Protein AF-A0A2N2H431-F1 (afdb_monomer)

Radius of gyration: 41.61 Å; Cα contacts (8 Å, |Δi|>4): 76; chains: 1; bounding box: 79×68×113 Å

pLDDT: mean 77.92, std 15.93, range [41.16, 97.62]

Solvent-accessible surface area (backbone atoms only — not comparable to full-atom values): 12229 Å² total; per-residue (Å²): 140,83,85,80,79,81,85,73,78,81,81,94,78,81,80,76,80,79,76,83,73,78,72,81,74,66,49,71,68,55,49,51,49,51,52,51,51,52,52,53,50,52,50,49,52,49,46,46,55,71,72,58,63,83,62,95,49,73,64,62,57,52,53,50,52,54,50,48,56,51,50,56,50,51,54,54,50,50,55,49,49,54,53,48,51,54,51,50,52,54,48,51,55,52,50,52,53,50,51,53,49,51,54,51,51,54,52,51,50,53,53,51,51,55,48,50,53,51,49,50,55,52,50,52,65,68,65,49,74,72,72,74,72,80,65,90,59,82,72,71,82,74,77,70,82,86,66,94,62,77,42,75,47,68,35,49,86,90,62,47,54,58,62,52,18,58,74,66,76,41,51,50,64,56,47,30,61,72,55,71,48,94,57,84,77,79,53,66,72,39,76,39,52,43,73,74,83,128

Nearest PDB structures (foldseek):
  4xcm-assembly1_B  TM=9.789E-01  e=5.062E-04  Thermus thermophilus HB8
  4uz3-assembly3_C  TM=9.775E-01  e=5.798E-04  Thermus thermophilus HB8
  4xcm-assembly1_A  TM=9.292E-01  e=8.141E-04  Thermus thermophilus HB8
  4uz3-assembly1_A  TM=9.688E-01  e=1.143E-03  Thermus thermophilus HB8
  4uz3-assembly2_B  TM=9.727E-01  e=1.309E-03  Thermus thermophilus HB8

Sequence (198 aa):
MELRDLDMEPPIGERAGRRFGGGSVLDSQNKQLILKAAGLLLLFILLILFFGGRRGDSDTAKELDTVKSRLDGLENDLARIEAVEQKVASSGNRIMELQASVISLEMTTRNLEMTASRMTDQMERSVQPVPPKPQVQPAPPQKTPTSLERRVHEVRRGETLFSIAKKYGMSPEELRNDNKLSKNFIQPGQKLVIEPGK

Foldseek 3Di:
DQDDDDPDDDDPDDPPPPPPPVPPCPDPVNVVVVVVVVVVVVVVVVCCCVVVPPDPDVVVVVVVVVVVVVVVVVVVVVVVVVVVVVVVVVVVVVVVVVVVVVVVVVVVVVVVVVVVVVVVVVVVVVPPPPPPDPDPPPDPPPPDPPDQDWDKDADAPPDWLCNVCVVLVHDSVVQCVQQVPPDRDDDGRDITIDRPDD

Structure (mmCIF, N/CA/C/O backbone):
data_AF-A0A2N2H431-F1
#
_entry.id   AF-A0A2N2H431-F1
#
loop_
_atom_site.group_PDB
_atom_site.id
_atom_site.type_symbol
_atom_site.label_atom_id
_atom_site.label_alt_id
_atom_site.label_comp_id
_atom_site.label_asym_id
_atom_site.label_entity_id
_atom_site.label_seq_id
_atom_site.pdbx_PDB_ins_code
_atom_site.Cartn_x
_atom_site.Cartn_y
_atom_site.Cartn_z
_atom_site.occupancy
_atom_site.B_iso_or_equiv
_atom_site.auth_seq_id
_atom_site.auth_comp_id
_atom_site.auth_asym_id
_atom_site.auth_atom_id
_atom_site.pdbx_PDB_model_num
ATOM 1 N N . MET A 1 1 ? -26.965 44.187 4.702 1.00 41.16 1 MET A N 1
ATOM 2 C CA . MET A 1 1 ? -26.779 42.982 5.535 1.00 41.16 1 MET A CA 1
ATOM 3 C C . MET A 1 1 ? -27.968 42.079 5.270 1.00 41.16 1 MET A C 1
ATOM 5 O O . MET A 1 1 ? -29.076 42.543 5.460 1.00 41.16 1 MET A O 1
ATOM 9 N N . GLU A 1 2 ? -27.895 40.843 4.812 1.00 46.97 2 GLU A N 1
ATOM 10 C CA . GLU A 1 2 ? -26.840 39.981 4.282 1.00 46.97 2 GLU A CA 1
ATOM 11 C C . GLU A 1 2 ? -27.636 38.728 3.878 1.00 46.97 2 GLU A C 1
ATOM 13 O O . GLU A 1 2 ? -28.058 37.960 4.740 1.00 46.97 2 GLU A O 1
ATOM 18 N N . LEU A 1 3 ? -28.000 38.599 2.603 1.00 50.50 3 LEU A N 1
ATOM 19 C CA . LEU A 1 3 ? -28.635 37.384 2.092 1.00 50.50 3 LEU A CA 1
ATOM 20 C C . LEU A 1 3 ? -27.523 36.602 1.412 1.00 50.50 3 LEU A C 1
ATOM 22 O O . LEU A 1 3 ? -27.005 37.011 0.382 1.00 50.50 3 LEU A O 1
ATOM 26 N N . ARG A 1 4 ? -27.093 35.560 2.122 1.00 56.88 4 ARG A N 1
ATOM 27 C CA . ARG A 1 4 ? -25.974 34.677 1.808 1.00 56.88 4 ARG A CA 1
ATOM 28 C C . ARG A 1 4 ? -26.270 33.956 0.499 1.00 56.88 4 ARG A C 1
ATOM 30 O O . ARG A 1 4 ? -27.165 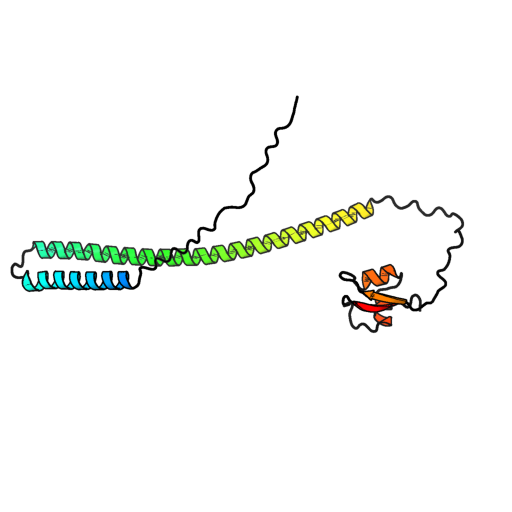33.111 0.453 1.00 56.88 4 ARG A O 1
ATOM 37 N N . ASP A 1 5 ? -25.510 34.305 -0.527 1.00 59.38 5 ASP A N 1
ATOM 38 C CA . ASP A 1 5 ? -25.399 33.528 -1.749 1.00 59.38 5 ASP A CA 1
ATOM 39 C C . ASP A 1 5 ? -24.887 32.123 -1.398 1.00 59.38 5 ASP A C 1
ATOM 41 O O . ASP A 1 5 ? -23.890 31.942 -0.693 1.00 59.38 5 ASP A O 1
ATOM 45 N N . LEU A 1 6 ? -25.653 31.121 -1.826 1.00 58.97 6 LEU A N 1
ATOM 46 C CA . LEU A 1 6 ? -25.288 29.715 -1.765 1.00 58.97 6 LEU A CA 1
ATOM 47 C C . LEU A 1 6 ? -24.201 29.438 -2.812 1.00 58.97 6 LEU A C 1
ATOM 49 O O . LEU A 1 6 ? -24.519 29.132 -3.961 1.00 58.97 6 LEU A O 1
ATOM 53 N N . ASP A 1 7 ? -22.937 29.448 -2.400 1.00 56.44 7 ASP A N 1
ATOM 54 C CA . ASP A 1 7 ? -21.873 28.764 -3.138 1.00 56.44 7 ASP A CA 1
ATOM 55 C C . ASP A 1 7 ? -21.991 27.252 -2.890 1.00 56.44 7 ASP A C 1
ATOM 57 O O . ASP A 1 7 ? -21.339 26.663 -2.027 1.00 56.44 7 ASP A O 1
ATOM 61 N N . MET A 1 8 ? -22.899 26.620 -3.635 1.00 64.56 8 MET A N 1
ATOM 62 C CA . MET A 1 8 ? -22.926 25.171 -3.810 1.00 64.56 8 MET A CA 1
ATOM 63 C C . MET A 1 8 ? -21.723 24.762 -4.662 1.00 64.56 8 MET A C 1
ATOM 65 O O . MET A 1 8 ? -21.672 25.041 -5.861 1.00 64.56 8 MET A O 1
ATOM 69 N N . GLU A 1 9 ? -20.765 24.081 -4.035 1.00 65.88 9 GLU A N 1
ATOM 70 C CA . GLU A 1 9 ? -19.698 23.360 -4.727 1.00 65.88 9 GLU A CA 1
ATOM 71 C C . GLU A 1 9 ? -20.281 22.425 -5.806 1.00 65.88 9 GLU A C 1
ATOM 73 O O . GLU A 1 9 ? -21.248 21.699 -5.545 1.00 65.88 9 GLU A O 1
ATOM 78 N N . PRO A 1 10 ? -19.698 22.380 -7.017 1.00 64.06 10 PRO A N 1
ATOM 79 C CA . PRO A 1 10 ? -20.097 21.398 -8.011 1.00 64.06 10 PRO A CA 1
ATOM 80 C C . PRO A 1 10 ? -19.677 19.978 -7.579 1.00 64.06 10 PRO A C 1
ATOM 82 O O . PRO A 1 10 ? -18.587 19.786 -7.032 1.00 64.06 10 PRO A O 1
ATOM 85 N N . PRO A 1 11 ? -20.508 18.955 -7.855 1.00 61.34 11 PRO A N 1
ATOM 86 C CA . PRO A 1 11 ? -20.275 17.589 -7.408 1.00 61.34 11 PRO A CA 1
ATOM 87 C C . PRO A 1 11 ? -19.003 16.975 -8.009 1.00 61.34 11 PRO A C 1
ATOM 89 O O . PRO A 1 11 ? -18.772 16.972 -9.220 1.00 61.34 11 PRO A O 1
ATOM 92 N N . ILE A 1 12 ? -18.197 16.393 -7.122 1.00 63.25 12 ILE A N 1
ATOM 93 C CA . ILE A 1 12 ? -16.981 15.632 -7.408 1.00 63.25 12 ILE A CA 1
ATOM 94 C C . ILE A 1 12 ? -17.392 14.307 -8.061 1.00 63.25 12 ILE A C 1
ATOM 96 O O . ILE A 1 12 ? -17.676 13.329 -7.375 1.00 63.25 12 ILE A O 1
ATOM 100 N N . GLY A 1 13 ? -17.475 14.271 -9.391 1.00 62.59 13 GLY A N 1
ATOM 101 C CA . GLY A 1 13 ? -18.040 13.092 -10.043 1.00 62.59 13 GLY A CA 1
ATOM 102 C C . GLY A 1 13 ? -17.814 12.958 -11.535 1.00 62.59 13 GLY A C 1
ATOM 103 O O . GLY A 1 13 ? -18.662 12.369 -12.177 1.00 62.59 13 GLY A O 1
ATOM 104 N N . GLU A 1 14 ? -16.717 13.462 -12.108 1.00 57.06 14 GLU A N 1
ATOM 105 C CA . GLU A 1 14 ? -16.357 13.118 -13.496 1.00 57.06 14 GLU A CA 1
ATOM 106 C C . GLU A 1 14 ? -14.896 13.470 -13.821 1.00 57.06 14 GLU A C 1
ATOM 108 O O . GLU A 1 14 ? -14.570 14.327 -14.637 1.00 57.06 14 GLU A O 1
ATOM 113 N N . ARG A 1 15 ? -13.949 12.780 -13.179 1.00 54.31 15 ARG A N 1
ATOM 114 C CA . ARG A 1 15 ? -12.620 12.605 -13.780 1.00 54.31 15 ARG A CA 1
ATOM 115 C C . ARG A 1 15 ? -12.488 11.160 -14.198 1.00 54.31 15 ARG A C 1
ATOM 117 O O . ARG A 1 15 ? -11.998 10.311 -13.462 1.00 54.31 15 ARG A O 1
ATOM 124 N N . ALA A 1 16 ? -12.996 10.929 -15.405 1.00 56.38 16 ALA A N 1
ATOM 125 C CA . ALA A 1 16 ? -12.760 9.755 -16.213 1.00 56.38 16 ALA A CA 1
ATOM 126 C C . ALA A 1 16 ? -11.324 9.260 -16.013 1.00 56.38 16 ALA A C 1
ATOM 128 O O . ALA A 1 16 ? -10.351 9.984 -16.255 1.00 56.38 16 ALA A O 1
ATOM 129 N N . GLY A 1 17 ? -11.210 8.012 -15.563 1.00 52.72 17 GLY A N 1
ATOM 130 C CA . GLY A 1 17 ? -9.961 7.283 -15.561 1.00 52.72 17 GLY A CA 1
ATOM 131 C C . GLY A 1 17 ? -9.410 7.253 -16.979 1.00 52.72 17 GLY A C 1
ATOM 132 O O . GLY A 1 17 ? -9.822 6.437 -17.804 1.00 52.72 17 GLY A O 1
ATOM 133 N N . ARG A 1 18 ? -8.440 8.127 -17.259 1.00 52.78 18 ARG A N 1
ATOM 134 C CA . ARG A 1 18 ? -7.497 7.909 -18.349 1.00 52.78 18 ARG A CA 1
ATOM 135 C C . ARG A 1 18 ? -6.680 6.687 -17.963 1.00 52.78 18 ARG A C 1
ATOM 137 O O . ARG A 1 18 ? -5.663 6.779 -17.282 1.00 52.78 18 ARG A O 1
ATOM 144 N N . ARG A 1 19 ? -7.182 5.528 -18.390 1.00 52.72 19 ARG A N 1
ATOM 145 C CA . ARG A 1 19 ? -6.403 4.313 -18.585 1.00 52.72 19 ARG A CA 1
ATOM 146 C C . ARG A 1 19 ? -5.167 4.696 -19.395 1.00 52.72 19 ARG A C 1
ATOM 148 O O . ARG A 1 19 ? -5.233 4.791 -20.616 1.00 52.72 19 ARG A O 1
ATOM 155 N N . PHE A 1 20 ? -4.036 4.897 -18.730 1.00 47.72 20 PHE A N 1
ATOM 156 C CA . PHE A 1 20 ? -2.729 4.814 -19.371 1.00 47.72 20 PHE A CA 1
ATOM 157 C C . PHE A 1 20 ? -2.420 3.334 -19.620 1.00 47.72 20 PHE A C 1
ATOM 159 O O . PHE A 1 20 ? -1.553 2.731 -19.004 1.00 47.72 20 PHE A O 1
ATOM 166 N N . GLY A 1 21 ? -3.187 2.734 -20.532 1.00 49.06 21 GLY A N 1
ATOM 167 C CA . GLY A 1 21 ? -2.806 1.528 -21.252 1.00 49.06 21 GLY A CA 1
ATOM 168 C C . GLY A 1 21 ? -2.028 1.948 -22.491 1.00 49.06 21 GLY A C 1
ATOM 169 O O . GLY A 1 21 ? -2.495 1.762 -23.605 1.00 49.06 21 GLY A O 1
ATOM 170 N N . GLY A 1 22 ? -0.879 2.591 -22.290 1.00 47.06 22 GLY A N 1
ATOM 171 C CA . GLY A 1 22 ? 0.034 3.003 -23.355 1.00 47.06 22 GLY A CA 1
ATOM 172 C C . GLY A 1 22 ? 1.007 1.891 -23.739 1.00 47.06 22 GLY A C 1
ATOM 173 O O . GLY A 1 22 ? 2.173 2.168 -23.978 1.00 47.06 22 GLY A O 1
ATOM 174 N N . GLY A 1 23 ? 0.561 0.634 -23.749 1.00 47.94 23 GLY A N 1
ATOM 175 C CA . GLY A 1 23 ? 1.269 -0.417 -24.468 1.00 47.94 23 GLY A CA 1
ATOM 176 C C . GLY A 1 23 ? 0.914 -0.236 -25.932 1.00 47.94 23 GLY A C 1
ATOM 177 O O . GLY A 1 23 ? -0.191 -0.589 -26.336 1.00 47.94 23 GLY A O 1
ATOM 178 N N . SER A 1 24 ? 1.799 0.388 -26.704 1.00 55.50 24 SER A N 1
ATOM 179 C CA . SER A 1 24 ? 1.656 0.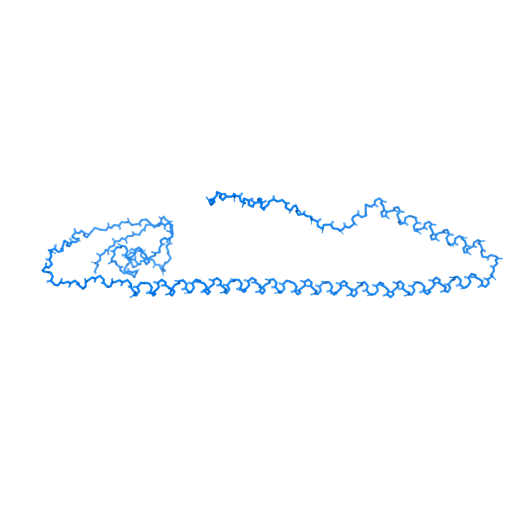546 -28.146 1.00 55.50 24 SER A CA 1
ATOM 180 C C . SER A 1 24 ? 1.571 -0.833 -28.798 1.00 55.50 24 SER A C 1
ATOM 182 O O . SER A 1 24 ? 2.562 -1.452 -29.187 1.00 55.50 24 SER A O 1
ATOM 184 N N . VAL A 1 25 ? 0.341 -1.324 -28.934 1.00 58.28 25 VAL A N 1
ATOM 185 C CA . VAL A 1 25 ? -0.017 -2.382 -29.869 1.00 58.28 25 VAL A CA 1
ATOM 186 C C . VAL A 1 25 ? 0.174 -1.782 -31.257 1.00 58.28 25 VAL A C 1
ATOM 188 O O . VAL A 1 25 ? -0.758 -1.310 -31.899 1.00 58.28 25 VAL A O 1
ATOM 191 N N . LEU A 1 26 ? 1.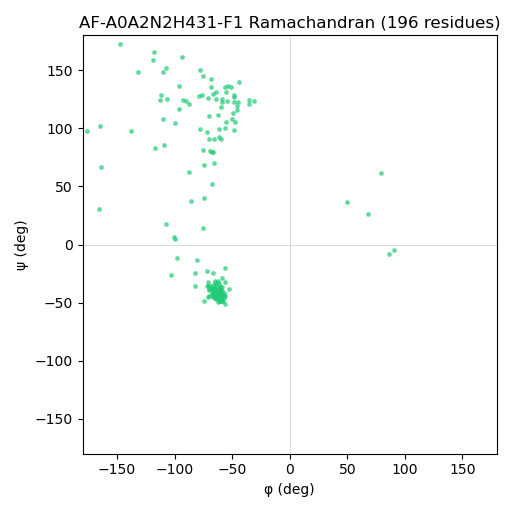428 -1.735 -31.705 1.00 57.47 26 LEU A N 1
ATOM 192 C CA . LEU A 1 26 ? 1.733 -1.730 -33.123 1.00 57.47 26 LEU A CA 1
ATOM 193 C C . LEU A 1 26 ? 1.033 -2.974 -33.669 1.00 57.47 26 LEU A C 1
ATOM 195 O O . LEU A 1 26 ? 1.436 -4.096 -33.349 1.00 57.47 26 LEU A O 1
ATOM 199 N N . ASP A 1 27 ? -0.072 -2.745 -34.378 1.00 66.44 27 ASP A N 1
ATOM 200 C CA . ASP A 1 27 ? -0.883 -3.769 -35.023 1.00 66.44 27 ASP A CA 1
ATOM 201 C C . ASP A 1 27 ? 0.029 -4.783 -35.730 1.00 66.44 27 ASP A C 1
ATOM 203 O O . ASP A 1 27 ? 1.060 -4.414 -36.303 1.00 66.44 27 ASP A O 1
ATOM 207 N N . SER A 1 28 ? -0.305 -6.071 -35.657 1.00 67.06 28 SER A N 1
ATOM 208 C CA . SER A 1 28 ? 0.536 -7.145 -36.206 1.00 67.06 28 SER A CA 1
ATOM 209 C C . SER A 1 28 ? 0.819 -6.922 -37.700 1.00 67.06 28 SER A C 1
ATOM 211 O O . SER A 1 28 ? 1.924 -7.180 -38.180 1.00 67.06 28 SER A O 1
ATOM 213 N N . GLN A 1 29 ? -0.145 -6.324 -38.412 1.00 66.19 29 GLN A N 1
ATOM 214 C CA . GLN A 1 29 ? -0.001 -5.843 -39.789 1.00 66.19 29 GLN A CA 1
ATOM 215 C C . GLN A 1 29 ? 1.131 -4.815 -39.936 1.00 66.19 29 GLN A C 1
ATOM 217 O O . GLN A 1 29 ? 2.004 -4.971 -40.789 1.00 66.19 29 GLN A O 1
ATOM 222 N N . ASN A 1 30 ? 1.171 -3.802 -39.067 1.00 68.19 30 ASN A N 1
ATOM 223 C CA . ASN A 1 30 ? 2.190 -2.754 -39.093 1.00 68.19 30 ASN A CA 1
ATOM 224 C C . ASN A 1 30 ? 3.565 -3.284 -38.676 1.00 68.19 30 ASN A C 1
ATOM 226 O O . ASN A 1 30 ? 4.568 -2.892 -39.266 1.00 68.19 30 ASN A O 1
ATOM 230 N N . LYS A 1 31 ? 3.637 -4.227 -37.726 1.00 74.75 31 LYS A N 1
ATOM 231 C CA . LYS A 1 31 ? 4.904 -4.897 -37.377 1.00 74.75 31 LYS A CA 1
ATOM 232 C C . LYS A 1 31 ? 5.480 -5.677 -38.560 1.00 74.75 31 LYS A C 1
ATOM 234 O O . LYS A 1 31 ? 6.673 -5.572 -38.836 1.00 74.75 31 LYS A O 1
ATOM 239 N N . GLN A 1 32 ? 4.640 -6.415 -39.286 1.00 75.69 32 GLN A N 1
ATOM 240 C CA . GLN A 1 32 ? 5.049 -7.138 -40.495 1.00 75.69 32 GLN A CA 1
ATOM 241 C C . GLN A 1 32 ? 5.459 -6.187 -41.622 1.00 75.69 32 GLN A C 1
ATOM 243 O O . GLN A 1 32 ? 6.423 -6.458 -42.336 1.00 75.69 32 GLN A O 1
ATOM 248 N N . LEU A 1 33 ? 4.762 -5.059 -41.771 1.00 79.25 33 LEU A N 1
ATOM 249 C CA . LEU A 1 33 ? 5.095 -4.044 -42.766 1.00 79.25 33 LEU A CA 1
ATOM 250 C C . LEU A 1 33 ? 6.453 -3.390 -42.475 1.00 79.25 33 LEU A C 1
ATOM 252 O O . LEU A 1 33 ? 7.271 -3.267 -43.383 1.00 79.25 33 LEU A O 1
ATOM 256 N N . ILE A 1 34 ? 6.725 -3.050 -41.212 1.00 80.69 34 ILE A N 1
ATOM 257 C CA . ILE A 1 34 ? 8.014 -2.495 -40.775 1.00 80.69 34 ILE A CA 1
ATOM 258 C C . ILE A 1 34 ? 9.137 -3.518 -40.973 1.00 80.69 34 ILE A C 1
ATOM 260 O O . ILE A 1 34 ? 10.189 -3.167 -41.499 1.00 80.69 34 ILE A O 1
ATOM 264 N N . LEU A 1 35 ? 8.916 -4.789 -40.620 1.00 84.56 35 LEU A N 1
ATOM 265 C CA . LEU A 1 35 ? 9.929 -5.836 -40.779 1.00 84.56 35 LEU A CA 1
ATOM 266 C C . LEU A 1 35 ? 10.254 -6.103 -42.258 1.00 84.56 35 LEU A C 1
ATOM 268 O O . LEU A 1 35 ? 11.422 -6.225 -42.623 1.00 84.56 35 LEU A O 1
ATOM 272 N N . LYS A 1 36 ? 9.235 -6.130 -43.129 1.00 83.00 36 LYS A N 1
ATOM 273 C CA . LYS A 1 36 ? 9.422 -6.239 -44.584 1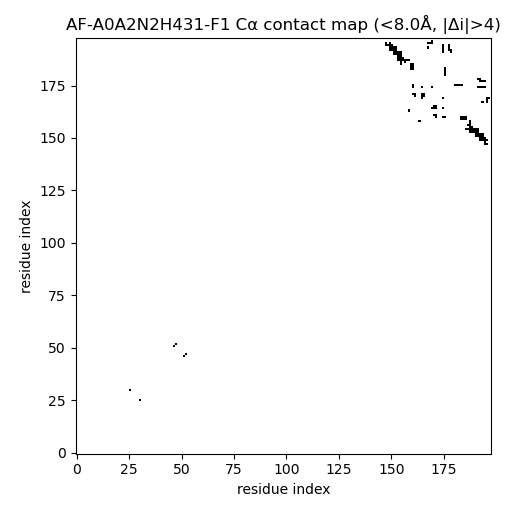.00 83.00 36 LYS A CA 1
ATOM 274 C C . LYS A 1 36 ? 10.138 -5.016 -45.154 1.00 83.00 36 LYS A C 1
ATOM 276 O O . LYS A 1 36 ? 11.046 -5.187 -45.959 1.00 83.00 36 LYS A O 1
ATOM 281 N N . ALA A 1 37 ? 9.778 -3.807 -44.721 1.00 84.12 37 ALA A N 1
ATOM 282 C CA . ALA A 1 37 ? 10.436 -2.576 -45.153 1.00 84.12 37 ALA A CA 1
ATOM 283 C C . ALA A 1 37 ? 11.908 -2.527 -44.714 1.00 84.12 37 ALA A C 1
ATOM 285 O O . ALA A 1 37 ? 12.770 -2.200 -45.525 1.00 84.12 37 ALA A O 1
ATOM 286 N N . ALA A 1 38 ? 12.213 -2.926 -43.476 1.00 84.69 38 ALA A N 1
ATOM 287 C CA . ALA A 1 38 ? 13.581 -3.024 -42.973 1.00 84.69 38 ALA A CA 1
ATOM 288 C C . ALA A 1 38 ? 14.401 -4.071 -43.745 1.00 84.69 38 ALA A C 1
ATOM 290 O O . ALA A 1 38 ? 15.536 -3.800 -44.127 1.00 84.69 38 ALA A O 1
ATOM 291 N N . GLY A 1 39 ? 13.816 -5.237 -44.042 1.00 89.00 39 GLY A N 1
ATOM 292 C CA . GLY A 1 39 ? 14.464 -6.267 -44.858 1.00 89.00 39 GLY A CA 1
ATOM 293 C C . GLY A 1 39 ? 14.732 -5.813 -46.295 1.00 89.00 39 GLY A C 1
ATOM 294 O O . GLY A 1 39 ? 15.803 -6.078 -46.834 1.00 89.00 39 GLY A O 1
ATOM 295 N N . LEU A 1 40 ? 13.796 -5.081 -46.904 1.00 90.31 40 LEU A N 1
ATOM 296 C CA . LEU A 1 40 ? 13.935 -4.557 -48.265 1.00 90.31 40 LEU A CA 1
ATOM 297 C C . LEU A 1 40 ? 14.949 -3.405 -48.329 1.00 90.31 40 LEU A C 1
ATOM 299 O O . LEU A 1 40 ? 15.722 -3.336 -49.278 1.00 90.31 40 LEU A O 1
ATOM 303 N N . LEU A 1 41 ? 15.012 -2.564 -47.290 1.00 88.44 41 LEU A N 1
ATOM 304 C CA . LEU A 1 41 ? 16.050 -1.547 -47.115 1.00 88.44 41 LEU A CA 1
ATOM 305 C C . LEU A 1 41 ? 17.433 -2.192 -46.969 1.00 88.44 41 LEU A C 1
ATOM 307 O O . LEU A 1 41 ? 18.375 -1.768 -47.628 1.00 88.44 41 LEU A O 1
ATOM 311 N N . LEU A 1 42 ? 17.553 -3.240 -46.150 1.00 89.81 42 LEU A N 1
ATOM 312 C CA . LEU A 1 42 ? 18.811 -3.958 -45.949 1.00 89.81 42 LEU A CA 1
ATOM 313 C C . LEU A 1 42 ? 19.259 -4.653 -47.238 1.00 89.81 42 LEU A C 1
ATOM 315 O O . LEU A 1 42 ? 20.423 -4.549 -47.609 1.00 89.81 42 LEU A O 1
ATOM 319 N N . LEU A 1 43 ? 18.331 -5.276 -47.972 1.00 87.06 43 LEU A N 1
ATOM 320 C CA . LEU A 1 43 ? 18.596 -5.840 -49.295 1.00 87.06 43 LEU A CA 1
ATOM 321 C C . LEU A 1 43 ? 19.034 -4.757 -50.290 1.00 87.06 43 LEU A C 1
ATOM 323 O O . LEU A 1 43 ? 19.966 -4.979 -51.051 1.00 87.06 43 LEU A O 1
ATOM 327 N N . PHE A 1 44 ? 18.398 -3.585 -50.273 1.00 85.38 44 PHE A N 1
ATOM 328 C CA . PHE A 1 44 ? 18.741 -2.464 -51.147 1.00 85.38 44 PHE A CA 1
ATOM 329 C C . PHE A 1 44 ? 20.127 -1.891 -50.829 1.00 85.38 44 PHE A C 1
ATOM 331 O O . PHE A 1 44 ? 20.922 -1.679 -51.741 1.00 85.38 44 PHE A O 1
ATOM 338 N N . ILE A 1 45 ? 20.462 -1.730 -49.546 1.00 82.62 45 ILE A N 1
ATOM 339 C CA . ILE A 1 45 ? 21.806 -1.358 -49.086 1.00 82.62 45 ILE A CA 1
ATOM 340 C C . ILE A 1 45 ? 22.824 -2.410 -49.540 1.00 82.62 45 ILE A C 1
ATOM 342 O O . ILE A 1 45 ? 23.866 -2.065 -50.086 1.00 82.62 45 ILE A O 1
ATOM 346 N N . LEU A 1 46 ? 22.509 -3.697 -49.390 1.00 82.19 46 LEU A N 1
ATOM 347 C CA . LEU A 1 46 ? 23.385 -4.796 -49.796 1.00 82.19 46 LEU A CA 1
ATOM 348 C C . LEU A 1 46 ? 23.558 -4.854 -51.322 1.00 82.19 46 LEU A C 1
ATOM 350 O O . LEU A 1 46 ? 24.651 -5.128 -51.806 1.00 82.19 46 LEU A O 1
ATOM 354 N N . LEU A 1 47 ? 22.517 -4.515 -52.083 1.00 80.69 47 LEU A N 1
ATOM 355 C CA . LEU A 1 47 ? 22.545 -4.412 -53.540 1.00 80.69 47 LEU A CA 1
ATOM 356 C C . LEU A 1 47 ? 23.380 -3.208 -53.998 1.00 80.69 47 LEU A C 1
ATOM 358 O O . LEU A 1 47 ? 24.161 -3.341 -54.936 1.00 80.69 47 LEU A O 1
ATOM 362 N N . ILE A 1 48 ? 23.302 -2.072 -53.299 1.00 77.62 48 ILE A N 1
ATOM 363 C CA . ILE A 1 48 ? 24.185 -0.915 -53.517 1.00 77.62 48 ILE A CA 1
ATOM 364 C C . ILE A 1 48 ? 25.639 -1.270 -53.191 1.00 77.62 48 ILE A C 1
ATOM 366 O O . ILE A 1 48 ? 26.528 -0.933 -53.965 1.00 77.62 48 ILE A O 1
ATOM 370 N N . LEU A 1 49 ? 25.906 -1.996 -52.105 1.00 78.38 49 LEU A N 1
ATOM 371 C CA . LEU A 1 49 ? 27.265 -2.427 -51.765 1.00 78.38 49 LEU A CA 1
ATOM 372 C C . LEU A 1 49 ? 27.822 -3.437 -52.784 1.00 78.38 49 LEU A C 1
ATOM 374 O O . LEU A 1 49 ? 28.981 -3.335 -53.182 1.00 78.38 49 LEU A O 1
ATOM 378 N N . PHE A 1 50 ? 27.001 -4.387 -53.241 1.00 72.69 50 PHE A N 1
ATOM 379 C CA . PHE A 1 50 ? 27.431 -5.482 -54.117 1.00 72.69 50 PHE A CA 1
ATOM 380 C C . PHE A 1 50 ? 27.507 -5.088 -55.602 1.00 72.69 50 PHE A C 1
ATOM 382 O O . PHE A 1 50 ? 28.406 -5.535 -56.311 1.00 72.69 50 PHE A O 1
ATOM 389 N N . PHE A 1 51 ? 26.602 -4.229 -56.083 1.00 68.81 51 PHE A N 1
ATOM 390 C CA . PHE A 1 51 ? 26.582 -3.759 -57.477 1.00 68.81 51 PHE A CA 1
ATOM 391 C C . PHE A 1 51 ? 27.138 -2.339 -57.661 1.00 68.81 51 PHE A C 1
ATOM 393 O O . PHE A 1 51 ? 27.660 -2.031 -58.731 1.00 68.81 51 PHE A O 1
ATOM 400 N N . GLY A 1 52 ? 27.081 -1.480 -56.641 1.00 59.88 52 GLY A N 1
ATOM 401 C CA . GLY A 1 52 ? 27.698 -0.145 -56.652 1.00 59.88 52 GLY A CA 1
ATOM 402 C C . GLY A 1 52 ? 29.201 -0.154 -56.344 1.00 59.88 52 GLY A C 1
ATOM 403 O O . GLY A 1 52 ? 29.899 0.815 -56.637 1.00 59.88 52 GLY A O 1
ATOM 404 N N . GLY A 1 53 ? 29.737 -1.270 -55.839 1.00 57.28 53 GLY A N 1
ATOM 405 C CA . GLY A 1 53 ? 31.141 -1.465 -55.461 1.00 57.28 53 GLY A CA 1
ATOM 406 C C . GLY A 1 53 ? 32.146 -1.632 -56.612 1.00 57.28 53 GLY A C 1
ATOM 407 O O . GLY A 1 53 ? 33.059 -2.447 -56.506 1.00 57.28 53 GLY A O 1
ATOM 408 N N . ARG A 1 54 ? 32.029 -0.874 -57.713 1.00 56.78 54 ARG A N 1
ATOM 409 C CA . ARG A 1 54 ? 33.112 -0.745 -58.722 1.00 56.78 54 ARG A CA 1
ATOM 410 C C . ARG A 1 54 ? 33.827 0.606 -58.722 1.00 56.78 54 ARG A C 1
ATOM 412 O O . ARG A 1 54 ? 34.562 0.921 -59.655 1.00 56.78 54 ARG A O 1
ATOM 419 N N . ARG A 1 55 ? 33.692 1.380 -57.650 1.00 57.44 55 ARG A N 1
ATOM 420 C CA . ARG A 1 55 ? 34.627 2.461 -57.332 1.00 57.44 55 ARG A CA 1
ATOM 421 C C . ARG A 1 55 ? 34.884 2.422 -55.836 1.00 57.44 55 ARG A C 1
ATOM 423 O O . ARG A 1 55 ? 34.067 2.885 -55.053 1.00 57.44 55 ARG A O 1
ATOM 430 N N . GLY A 1 56 ? 35.996 1.797 -55.456 1.00 59.97 56 GLY A N 1
ATOM 431 C CA . GLY A 1 56 ? 36.549 1.905 -54.112 1.00 59.97 56 GLY A CA 1
ATOM 432 C C . GLY A 1 56 ? 37.042 3.329 -53.905 1.00 59.97 56 GLY A C 1
ATOM 433 O O . GLY A 1 56 ? 38.224 3.600 -54.091 1.00 59.97 56 GLY A O 1
ATOM 434 N N . ASP A 1 57 ? 36.113 4.236 -53.619 1.00 62.75 57 ASP A N 1
ATOM 435 C CA . ASP A 1 57 ? 36.425 5.615 -53.285 1.00 62.75 57 ASP A CA 1
ATOM 436 C C . ASP A 1 57 ? 36.467 5.768 -51.765 1.00 62.75 57 ASP A C 1
ATOM 438 O O . ASP A 1 57 ? 35.616 5.239 -51.042 1.00 62.75 57 ASP A O 1
ATOM 442 N N . SER A 1 58 ? 37.473 6.489 -51.283 1.00 63.38 58 SER A N 1
ATOM 443 C CA . SER A 1 58 ? 37.761 6.711 -49.862 1.00 63.38 58 SER A CA 1
ATOM 444 C C . SER A 1 58 ? 36.592 7.324 -49.081 1.00 63.38 58 SER A C 1
ATOM 446 O O . SER A 1 58 ? 36.519 7.189 -47.860 1.00 63.38 58 SER A O 1
ATOM 448 N N . ASP A 1 59 ? 35.651 7.954 -49.781 1.00 69.00 59 ASP A N 1
ATOM 449 C CA . ASP A 1 59 ? 34.458 8.552 -49.192 1.00 69.00 59 ASP A CA 1
ATOM 450 C C . ASP A 1 59 ? 33.459 7.496 -48.695 1.00 69.00 59 ASP A C 1
ATOM 452 O O . ASP A 1 59 ? 32.874 7.680 -47.629 1.00 69.00 59 ASP A O 1
ATOM 456 N N . THR A 1 60 ? 33.371 6.325 -49.340 1.00 73.12 60 THR A N 1
ATOM 457 C CA . THR A 1 60 ? 32.551 5.203 -48.827 1.00 73.12 60 THR A CA 1
ATOM 458 C C . THR A 1 60 ? 33.085 4.654 -47.501 1.00 73.12 60 THR A C 1
ATOM 460 O O . THR A 1 60 ? 32.313 4.267 -46.624 1.00 73.12 60 THR A O 1
ATOM 463 N N . ALA A 1 61 ? 34.407 4.678 -47.303 1.00 73.69 61 ALA A N 1
ATOM 464 C CA . ALA A 1 61 ? 35.033 4.269 -46.048 1.00 73.69 61 ALA A CA 1
ATOM 465 C C . ALA A 1 61 ? 34.759 5.268 -44.906 1.00 73.69 61 ALA A C 1
ATOM 467 O O . ALA A 1 61 ? 34.548 4.852 -43.768 1.00 73.69 61 ALA A O 1
ATOM 468 N N . LYS A 1 62 ? 34.705 6.576 -45.200 1.00 76.31 62 LYS A N 1
ATOM 469 C CA . LYS A 1 62 ? 34.348 7.619 -44.217 1.00 76.31 62 LYS A CA 1
ATOM 470 C C . LYS A 1 62 ? 32.873 7.559 -43.819 1.00 76.31 62 LYS A C 1
ATOM 472 O O . LYS A 1 62 ? 32.538 7.750 -42.648 1.00 76.31 62 LYS A O 1
ATOM 477 N N . GLU A 1 63 ? 31.987 7.277 -44.774 1.00 77.56 63 GLU A N 1
ATOM 478 C CA . GLU A 1 63 ? 30.571 7.043 -44.481 1.00 77.56 63 GLU A CA 1
ATOM 479 C C . GLU A 1 63 ? 30.391 5.815 -43.583 1.00 77.56 63 GLU A C 1
ATOM 481 O O . GLU A 1 63 ? 29.631 5.873 -42.616 1.00 77.56 63 GLU A O 1
ATOM 486 N N . LEU A 1 64 ? 31.146 4.739 -43.826 1.00 78.94 64 LEU A N 1
ATOM 487 C CA . LEU A 1 64 ? 31.099 3.533 -42.999 1.00 78.94 64 LEU A CA 1
ATOM 488 C C . LEU A 1 64 ? 31.564 3.789 -41.556 1.00 78.94 64 LEU A C 1
ATOM 490 O O . LEU A 1 64 ? 30.933 3.302 -40.620 1.00 78.94 64 LEU A O 1
ATOM 494 N N . ASP A 1 65 ? 32.616 4.585 -41.363 1.00 81.19 65 ASP A N 1
ATOM 495 C CA . ASP A 1 65 ? 33.098 4.971 -40.028 1.00 81.19 65 ASP A CA 1
ATOM 496 C C . ASP A 1 65 ? 32.082 5.858 -39.280 1.00 81.19 65 ASP A C 1
ATOM 498 O O . ASP A 1 65 ? 31.798 5.677 -38.091 1.00 81.19 65 ASP A O 1
ATOM 502 N N . THR A 1 66 ? 31.418 6.757 -40.010 1.00 83.94 66 THR A N 1
ATOM 503 C CA . THR A 1 66 ? 30.317 7.572 -39.471 1.00 83.94 66 THR A CA 1
ATOM 504 C C . THR A 1 66 ? 29.121 6.707 -39.068 1.00 83.94 66 THR A C 1
ATOM 506 O O . THR A 1 66 ? 28.506 6.934 -38.027 1.00 83.94 66 THR A O 1
ATOM 509 N N . VAL A 1 67 ? 28.772 5.698 -39.867 1.00 85.56 67 VAL A N 1
ATOM 510 C CA . VAL A 1 67 ? 27.700 4.753 -39.525 1.00 85.56 67 VAL A CA 1
ATOM 511 C C . VAL A 1 67 ? 28.089 3.910 -38.311 1.00 85.56 67 VAL A C 1
ATOM 513 O O . VAL A 1 67 ? 27.257 3.710 -37.430 1.00 85.56 67 VAL A O 1
ATOM 516 N N . LYS A 1 68 ? 29.349 3.475 -38.220 1.00 85.25 68 LYS A N 1
ATOM 517 C CA . LYS A 1 68 ? 29.862 2.690 -37.095 1.00 85.25 68 LYS A CA 1
ATOM 518 C C . LYS A 1 68 ? 29.785 3.456 -35.774 1.00 85.25 68 LYS A C 1
ATOM 520 O O . LYS A 1 68 ? 29.187 2.960 -34.829 1.00 85.25 68 LYS A O 1
ATOM 525 N N . SER A 1 69 ? 30.273 4.695 -35.738 1.00 85.88 69 SER A N 1
ATOM 526 C CA . SER A 1 69 ? 30.190 5.538 -34.533 1.00 85.88 69 SER A CA 1
ATOM 527 C C . SER A 1 69 ? 28.748 5.814 -34.086 1.00 85.88 69 SER A C 1
ATOM 529 O O . SER A 1 69 ? 28.462 5.854 -32.890 1.00 85.88 69 SER A O 1
ATOM 531 N N . ARG A 1 70 ? 27.807 5.961 -35.031 1.00 89.12 70 ARG A N 1
ATOM 532 C CA . ARG A 1 70 ? 26.372 6.060 -34.712 1.00 89.12 70 ARG A CA 1
ATOM 533 C C . ARG A 1 70 ? 25.822 4.759 -34.132 1.00 89.12 70 ARG A C 1
ATOM 535 O O . ARG A 1 70 ? 24.980 4.820 -33.243 1.00 89.12 70 ARG A O 1
ATOM 542 N N . LEU A 1 71 ? 26.284 3.609 -34.620 1.00 86.81 71 LEU A N 1
ATOM 543 C CA . LEU A 1 71 ? 25.900 2.297 -34.102 1.00 86.81 71 LEU A CA 1
ATOM 544 C C . LEU A 1 71 ? 26.389 2.104 -32.662 1.00 86.81 71 LEU A C 1
ATOM 546 O O . LEU A 1 71 ? 25.595 1.736 -31.801 1.00 86.81 71 LEU A O 1
ATOM 550 N N . ASP A 1 72 ? 27.647 2.457 -32.394 1.00 88.94 72 ASP A N 1
ATOM 551 C CA . ASP A 1 72 ? 28.235 2.420 -31.051 1.00 88.94 72 ASP A CA 1
ATOM 552 C C . ASP A 1 72 ? 27.470 3.357 -30.091 1.00 88.94 72 ASP A C 1
ATOM 554 O O . ASP A 1 72 ? 27.212 3.028 -28.931 1.00 88.94 72 ASP A O 1
ATOM 558 N N . GLY A 1 73 ? 27.041 4.525 -30.587 1.00 89.50 73 GLY A N 1
ATOM 559 C CA . GLY A 1 73 ? 26.183 5.450 -29.844 1.00 89.50 73 GLY A CA 1
ATOM 560 C C . GLY A 1 73 ? 24.818 4.851 -29.491 1.00 89.50 73 GLY A C 1
ATOM 561 O O . GLY A 1 73 ? 24.379 4.963 -28.348 1.00 89.50 73 GLY A O 1
ATOM 562 N N . LEU A 1 74 ? 24.173 4.171 -30.445 1.00 90.38 74 LEU A N 1
ATOM 563 C CA . LEU A 1 74 ? 22.890 3.498 -30.223 1.00 90.38 74 LEU A CA 1
ATOM 564 C C . LEU A 1 74 ? 23.004 2.330 -29.236 1.00 90.38 74 LEU A C 1
ATOM 566 O O . LEU A 1 74 ? 22.090 2.128 -28.441 1.00 90.38 74 LEU A O 1
ATOM 570 N N . GLU A 1 75 ? 24.109 1.583 -29.251 1.00 89.44 75 GLU A N 1
ATOM 571 C CA . GLU A 1 75 ? 24.376 0.521 -28.273 1.00 89.44 75 GLU A CA 1
ATOM 572 C C . GLU A 1 75 ? 24.491 1.089 -26.850 1.00 89.44 75 GLU A C 1
ATOM 574 O O . GLU A 1 75 ? 23.872 0.580 -25.912 1.00 89.44 75 GLU A O 1
ATOM 579 N N . ASN A 1 76 ? 25.203 2.207 -26.692 1.00 91.12 76 ASN A N 1
ATOM 580 C CA . ASN A 1 76 ? 25.314 2.895 -25.408 1.00 91.12 76 ASN A CA 1
ATOM 581 C C . ASN A 1 76 ? 23.969 3.483 -24.936 1.00 91.12 76 ASN A C 1
ATOM 583 O O . ASN A 1 76 ? 23.641 3.428 -23.748 1.00 91.12 76 ASN A O 1
ATOM 587 N N . ASP A 1 77 ? 23.163 4.026 -25.850 1.00 90.75 77 ASP A N 1
ATOM 588 C CA . ASP A 1 77 ? 21.826 4.528 -25.524 1.00 90.75 77 ASP A CA 1
ATOM 589 C C . ASP A 1 77 ? 20.865 3.393 -25.135 1.00 90.75 77 ASP A C 1
ATOM 591 O O . ASP A 1 77 ? 20.099 3.544 -24.181 1.00 90.75 77 ASP A O 1
ATOM 595 N N . LEU A 1 78 ? 20.946 2.227 -25.785 1.00 89.88 78 LEU A N 1
ATOM 596 C CA . LEU A 1 78 ? 20.208 1.021 -25.388 1.00 89.88 78 LEU A CA 1
ATOM 597 C C . LEU A 1 78 ? 20.576 0.571 -23.969 1.00 89.88 78 LEU A C 1
ATOM 599 O O . LEU A 1 78 ? 19.682 0.333 -23.155 1.00 89.88 78 LEU A O 1
ATOM 603 N N . ALA A 1 79 ? 21.869 0.543 -23.634 1.00 89.25 79 ALA A N 1
ATOM 604 C CA . ALA A 1 79 ? 22.326 0.208 -22.284 1.00 89.25 79 ALA A CA 1
ATOM 605 C C . ALA A 1 79 ? 21.794 1.197 -21.227 1.00 89.25 79 ALA A C 1
ATOM 607 O O . ALA A 1 79 ? 21.417 0.813 -20.116 1.00 89.25 79 ALA A O 1
ATOM 608 N N . ARG A 1 80 ? 21.705 2.489 -21.570 1.00 91.75 80 ARG A N 1
ATOM 609 C CA . ARG A 1 80 ? 21.102 3.507 -20.695 1.00 91.75 80 ARG A CA 1
ATOM 610 C C . ARG A 1 80 ? 19.606 3.300 -20.506 1.00 91.75 80 ARG A C 1
ATOM 612 O O . ARG A 1 80 ? 19.114 3.506 -19.398 1.00 91.75 80 ARG A O 1
ATOM 619 N N . ILE A 1 81 ? 18.889 2.912 -21.557 1.00 90.00 81 ILE A N 1
ATOM 620 C CA . ILE A 1 81 ? 17.454 2.621 -21.480 1.00 90.00 81 ILE A CA 1
ATOM 621 C C . ILE A 1 81 ? 17.207 1.439 -20.538 1.00 90.00 81 ILE A C 1
ATOM 623 O O . ILE A 1 81 ? 16.372 1.557 -19.643 1.00 90.00 81 ILE A O 1
ATOM 627 N N . GLU A 1 82 ? 17.982 0.359 -20.649 1.00 91.50 82 GLU A N 1
ATOM 628 C CA . GLU A 1 82 ? 17.880 -0.788 -19.737 1.00 91.50 82 GLU A CA 1
ATOM 629 C C . GLU A 1 82 ? 18.125 -0.376 -18.271 1.00 91.50 82 GLU A C 1
ATOM 631 O O . GLU A 1 82 ? 17.366 -0.738 -17.366 1.00 91.50 82 GLU A O 1
ATOM 636 N N . ALA A 1 83 ? 19.130 0.471 -18.022 1.00 91.19 83 ALA A N 1
ATOM 637 C CA . ALA A 1 83 ? 19.392 1.006 -16.685 1.00 91.19 83 ALA A CA 1
ATOM 638 C C . ALA A 1 83 ? 18.230 1.868 -16.149 1.00 91.19 83 ALA A C 1
ATOM 640 O O . ALA A 1 83 ? 17.916 1.833 -14.952 1.00 91.19 83 ALA A O 1
ATOM 641 N N . VAL A 1 84 ? 17.565 2.640 -17.017 1.00 93.81 84 VAL A N 1
ATOM 642 C CA . VAL A 1 84 ? 16.361 3.400 -16.652 1.00 93.81 84 VAL A CA 1
ATOM 643 C C . VAL A 1 84 ? 15.215 2.455 -16.302 1.00 93.81 84 VAL A C 1
ATOM 645 O O . VAL A 1 84 ? 14.562 2.682 -15.284 1.00 93.81 84 VAL A O 1
ATOM 648 N N . GLU A 1 85 ? 14.996 1.378 -17.057 1.00 90.12 85 GLU A N 1
ATOM 649 C CA . GLU A 1 85 ? 13.961 0.385 -16.745 1.00 90.12 85 GLU A CA 1
ATOM 650 C C . GLU A 1 85 ? 14.179 -0.264 -15.372 1.00 90.12 85 GLU A C 1
ATOM 652 O O . GLU A 1 85 ? 13.249 -0.320 -14.564 1.00 90.12 85 GLU A O 1
ATOM 657 N N . GLN A 1 86 ? 15.414 -0.653 -15.038 1.00 91.00 86 GLN A N 1
ATOM 658 C CA . GLN A 1 86 ? 15.740 -1.171 -13.702 1.00 91.00 86 GLN A CA 1
ATOM 659 C C . GLN A 1 86 ? 15.473 -0.139 -12.596 1.00 91.00 86 GLN A C 1
ATOM 661 O O . GLN A 1 86 ? 14.964 -0.462 -11.512 1.00 91.00 86 GLN A O 1
ATOM 666 N N . LYS A 1 87 ? 15.775 1.136 -12.860 1.00 88.88 87 LYS A N 1
ATOM 667 C CA . LYS A 1 87 ? 15.494 2.225 -11.919 1.00 88.88 87 LYS A CA 1
ATOM 668 C C . LYS A 1 87 ? 13.988 2.457 -11.753 1.00 88.88 87 LYS A C 1
ATOM 670 O O . LYS A 1 87 ? 13.527 2.707 -10.638 1.00 88.88 87 LYS A O 1
ATOM 675 N N . VAL A 1 88 ? 13.205 2.336 -12.822 1.00 93.81 88 VAL A N 1
ATOM 676 C CA . VAL A 1 88 ? 11.737 2.420 -12.775 1.00 93.81 88 VAL A CA 1
ATOM 677 C C . VAL A 1 88 ? 11.155 1.235 -12.001 1.00 93.81 88 VAL A C 1
ATOM 679 O O . VAL A 1 88 ? 10.329 1.445 -11.115 1.00 93.81 88 VAL A O 1
ATOM 682 N N . ALA A 1 89 ? 11.639 0.014 -12.239 1.00 89.06 89 ALA A N 1
ATOM 683 C CA . ALA A 1 89 ? 11.209 -1.180 -11.512 1.00 89.06 89 ALA A CA 1
ATOM 684 C C . ALA A 1 89 ? 11.492 -1.075 -10.002 1.00 89.06 89 ALA A C 1
ATOM 686 O O . ALA A 1 89 ? 10.603 -1.286 -9.176 1.00 89.06 89 ALA A O 1
ATOM 687 N N . SER A 1 90 ? 12.706 -0.661 -9.622 1.00 90.75 90 SER A N 1
ATOM 688 C CA . SER A 1 90 ? 13.060 -0.439 -8.211 1.00 90.75 90 SER A CA 1
ATOM 689 C C . SER A 1 90 ? 12.273 0.709 -7.571 1.00 90.75 90 SER A C 1
ATOM 691 O O . SER A 1 90 ? 11.939 0.644 -6.386 1.00 90.75 90 SER A O 1
ATOM 693 N N . SER A 1 91 ? 11.911 1.735 -8.345 1.00 91.69 91 SER A N 1
ATOM 694 C CA . SER A 1 91 ? 11.002 2.794 -7.891 1.00 91.69 91 SER A CA 1
ATOM 695 C C . SER A 1 91 ? 9.593 2.253 -7.637 1.00 91.69 91 SER A C 1
ATOM 697 O O . SER A 1 91 ? 8.988 2.610 -6.630 1.00 91.69 91 SER A O 1
ATOM 699 N N . GLY A 1 92 ? 9.100 1.340 -8.479 1.00 91.00 92 GLY A N 1
ATOM 700 C CA . GLY A 1 92 ? 7.842 0.623 -8.256 1.00 91.00 92 GLY A CA 1
ATOM 701 C C . GLY A 1 92 ? 7.825 -0.135 -6.925 1.00 91.00 92 GLY A C 1
ATOM 702 O O . GLY A 1 92 ? 6.889 0.022 -6.142 1.00 91.00 92 GLY A O 1
ATOM 703 N N . ASN A 1 93 ? 8.902 -0.864 -6.615 1.00 94.06 93 ASN A N 1
ATOM 704 C CA . ASN A 1 93 ? 9.035 -1.576 -5.338 1.00 94.06 93 ASN A CA 1
ATOM 705 C C . ASN A 1 93 ? 9.003 -0.618 -4.134 1.00 94.06 93 ASN A C 1
ATOM 707 O O . ASN A 1 93 ? 8.304 -0.878 -3.157 1.00 94.06 93 ASN A O 1
ATOM 711 N N . ARG A 1 94 ? 9.696 0.526 -4.221 1.00 93.25 94 ARG A N 1
ATOM 712 C CA . ARG A 1 94 ? 9.667 1.565 -3.173 1.00 93.25 94 ARG A CA 1
ATOM 713 C C . ARG A 1 94 ? 8.276 2.166 -2.986 1.00 93.25 94 ARG A C 1
ATOM 715 O O . ARG A 1 94 ? 7.869 2.426 -1.860 1.00 93.25 94 ARG A O 1
ATOM 722 N N . ILE A 1 95 ? 7.537 2.384 -4.074 1.00 95.06 95 ILE A N 1
ATOM 723 C CA . ILE A 1 95 ? 6.157 2.883 -4.004 1.00 95.06 95 ILE A CA 1
ATOM 724 C C . ILE A 1 95 ? 5.268 1.880 -3.263 1.00 95.06 95 ILE A C 1
ATOM 726 O O . ILE A 1 95 ? 4.495 2.293 -2.402 1.00 95.06 95 ILE A O 1
ATOM 730 N N . MET A 1 96 ? 5.401 0.580 -3.540 1.00 91.44 96 MET A N 1
ATOM 731 C CA . MET A 1 96 ? 4.649 -0.458 -2.825 1.00 91.44 96 MET A CA 1
ATOM 732 C C . MET A 1 96 ? 4.970 -0.480 -1.323 1.00 91.44 96 MET A C 1
ATOM 734 O O . MET A 1 96 ? 4.058 -0.564 -0.503 1.00 91.44 96 MET A O 1
ATOM 738 N N . GLU A 1 97 ? 6.245 -0.353 -0.949 1.00 94.19 97 GLU A N 1
ATOM 739 C CA . GLU A 1 97 ? 6.672 -0.285 0.456 1.00 94.19 97 GLU A CA 1
ATOM 740 C C . GLU A 1 97 ? 6.112 0.955 1.173 1.00 94.19 97 GLU A C 1
ATOM 742 O O . GLU A 1 97 ? 5.604 0.869 2.296 1.00 94.19 97 GLU A O 1
ATOM 747 N N . LEU A 1 98 ? 6.131 2.110 0.501 1.00 95.62 98 LEU A N 1
ATOM 748 C CA . LEU A 1 98 ? 5.539 3.341 1.021 1.00 95.62 98 LEU A CA 1
ATOM 749 C C . LEU A 1 98 ? 4.020 3.218 1.174 1.00 95.62 98 LEU A C 1
ATOM 751 O O . LEU A 1 98 ? 3.482 3.635 2.195 1.00 95.62 98 LEU A O 1
ATOM 755 N N . GLN A 1 99 ? 3.323 2.606 0.214 1.00 93.69 99 GLN A N 1
ATOM 756 C CA . GLN A 1 99 ? 1.882 2.353 0.318 1.00 93.69 99 GLN A CA 1
ATOM 757 C C . GLN A 1 99 ? 1.553 1.439 1.502 1.00 93.69 99 GLN A C 1
ATOM 759 O O . GLN A 1 99 ? 0.640 1.743 2.270 1.00 93.69 99 GLN A O 1
ATOM 764 N N . ALA A 1 100 ? 2.320 0.364 1.698 1.00 94.25 100 ALA A N 1
ATOM 765 C CA . ALA A 1 100 ? 2.163 -0.511 2.858 1.00 94.25 100 ALA A CA 1
ATOM 766 C C . ALA A 1 100 ? 2.384 0.252 4.178 1.00 94.25 100 ALA A C 1
ATOM 768 O O . ALA A 1 100 ? 1.619 0.087 5.132 1.00 94.25 100 ALA A O 1
ATOM 769 N N . SER A 1 101 ? 3.380 1.140 4.212 1.00 96.94 101 SER A N 1
ATOM 770 C CA . SER A 1 101 ? 3.671 1.990 5.372 1.00 96.94 101 SER A CA 1
ATOM 771 C C . SER A 1 101 ? 2.541 2.981 5.668 1.00 96.94 101 SER A C 1
ATOM 773 O O . SER A 1 101 ? 2.143 3.117 6.823 1.00 96.94 101 SER A O 1
ATOM 775 N N . VAL A 1 102 ? 1.976 3.627 4.641 1.00 97.62 102 VAL A N 1
ATOM 776 C CA . VAL A 1 102 ? 0.826 4.540 4.780 1.00 97.62 102 VAL A CA 1
ATOM 777 C C . VAL A 1 102 ? -0.387 3.804 5.344 1.00 97.62 102 VAL A C 1
ATOM 779 O O . VAL A 1 102 ? -0.986 4.276 6.305 1.00 97.62 102 VAL A O 1
ATOM 782 N N . ILE A 1 103 ? -0.706 2.618 4.818 1.00 96.31 103 ILE A N 1
ATOM 783 C CA . ILE A 1 103 ? -1.819 1.795 5.315 1.00 96.31 103 ILE A CA 1
ATOM 784 C C . ILE A 1 103 ? -1.624 1.450 6.798 1.00 96.31 103 ILE A C 1
ATOM 786 O O . ILE A 1 103 ? -2.560 1.558 7.590 1.00 96.31 103 ILE A O 1
ATOM 790 N N . SER A 1 104 ? -0.411 1.052 7.191 1.00 95.50 104 SER A N 1
ATOM 791 C CA . SER A 1 104 ? -0.092 0.776 8.596 1.00 95.50 104 SER A CA 1
ATOM 792 C C . SER A 1 104 ? -0.302 2.016 9.468 1.00 95.50 104 SER A C 1
ATOM 794 O O . SER A 1 104 ? -0.969 1.945 10.502 1.00 95.50 104 SER A O 1
ATOM 796 N N . LEU A 1 105 ? 0.186 3.173 9.015 1.00 95.50 105 LEU A N 1
ATOM 797 C CA . LEU A 1 105 ? 0.043 4.432 9.735 1.00 95.50 105 LEU A CA 1
ATOM 798 C C . LEU A 1 105 ? -1.434 4.814 9.909 1.00 95.50 105 LEU A C 1
ATOM 800 O O . LEU A 1 105 ? -1.851 5.127 11.021 1.00 95.50 105 LEU A O 1
ATOM 804 N N . GLU A 1 106 ? -2.256 4.685 8.866 1.00 94.88 106 GLU A N 1
ATOM 805 C CA . GLU A 1 106 ? -3.705 4.903 8.958 1.00 94.88 106 GLU A CA 1
ATOM 806 C C . GLU A 1 106 ? -4.368 3.999 10.007 1.00 94.88 106 GLU A C 1
ATOM 808 O O . GLU A 1 106 ? -5.216 4.457 10.778 1.00 94.88 106 GLU A O 1
ATOM 813 N N . MET A 1 107 ? -3.971 2.724 10.086 1.00 92.94 107 MET A N 1
ATOM 814 C CA . MET A 1 107 ? -4.481 1.823 11.123 1.00 92.94 107 MET A CA 1
ATOM 815 C C . MET A 1 107 ? -4.044 2.257 12.524 1.00 92.94 107 MET A C 1
ATOM 817 O O . MET A 1 107 ? -4.852 2.213 13.455 1.00 92.94 107 MET A O 1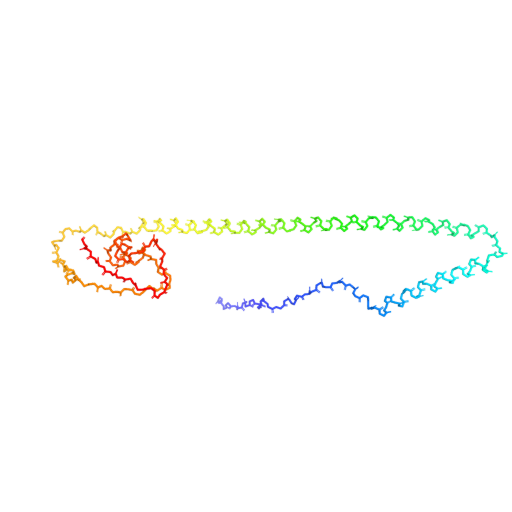
ATOM 821 N N . THR A 1 108 ? -2.794 2.702 12.690 1.00 95.06 108 THR A N 1
ATOM 822 C CA . THR A 1 108 ? -2.315 3.208 13.986 1.00 95.06 108 THR A CA 1
ATOM 823 C C . THR A 1 108 ? -3.081 4.450 14.427 1.00 95.06 108 THR A C 1
ATOM 825 O O . THR A 1 108 ? -3.514 4.507 15.579 1.00 95.06 108 THR A O 1
ATOM 828 N N . THR A 1 109 ? -3.347 5.383 13.510 1.00 94.88 109 THR A N 1
ATOM 829 C CA . THR A 1 109 ? -4.142 6.585 13.781 1.00 94.88 109 THR A CA 1
ATOM 830 C C . THR A 1 109 ? -5.554 6.218 14.222 1.00 94.88 109 THR A C 1
ATOM 832 O O . THR A 1 109 ? -5.992 6.661 15.280 1.00 94.88 109 THR A O 1
ATOM 835 N N . ARG A 1 110 ? -6.238 5.316 13.502 1.00 95.94 110 ARG A N 1
ATOM 836 C CA . ARG A 1 110 ? -7.581 4.846 13.892 1.00 95.94 110 ARG A CA 1
ATOM 837 C C . ARG A 1 110 ? -7.600 4.187 15.273 1.00 95.94 110 ARG A C 1
ATOM 839 O O . ARG A 1 110 ? -8.530 4.397 16.047 1.00 95.94 110 ARG A O 1
ATOM 846 N N . ASN A 1 111 ? -6.586 3.388 15.606 1.00 96.00 111 ASN A N 1
ATOM 847 C CA . ASN A 1 111 ? -6.492 2.749 16.922 1.00 96.00 111 ASN A CA 1
ATOM 848 C C . ASN A 1 111 ? -6.285 3.766 18.050 1.00 96.00 111 ASN A C 1
ATOM 850 O O . ASN A 1 111 ? -6.877 3.625 19.125 1.00 96.00 111 ASN A O 1
ATOM 854 N N . LEU A 1 112 ? -5.466 4.790 17.807 1.00 96.06 112 LEU A N 1
ATOM 855 C CA . LEU A 1 112 ? -5.259 5.891 18.741 1.00 96.06 112 LEU A CA 1
ATOM 856 C C . LEU A 1 112 ? -6.540 6.704 18.930 1.00 96.06 112 LEU A C 1
ATOM 858 O O . LEU A 1 112 ? -6.920 6.941 20.072 1.00 96.06 112 LEU A O 1
ATOM 862 N N . GLU A 1 113 ? -7.249 7.044 17.853 1.00 95.00 113 GLU A N 1
ATOM 863 C CA . GLU A 1 113 ? -8.540 7.740 17.918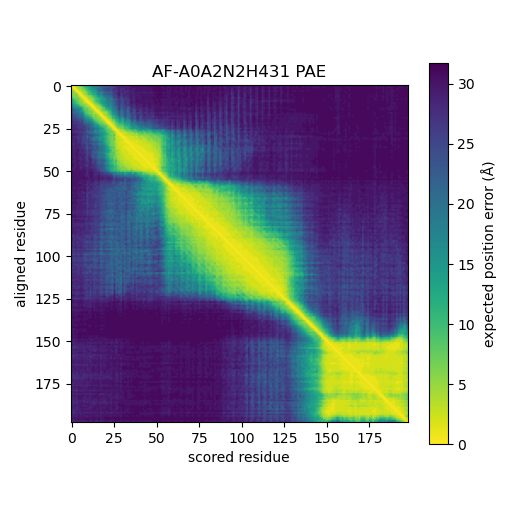 1.00 95.00 113 GLU A CA 1
ATOM 864 C C . GLU A 1 113 ? -9.569 6.946 18.725 1.00 95.00 113 GLU A C 1
ATOM 866 O O . GLU A 1 113 ? -10.161 7.476 19.662 1.00 95.00 113 GLU A O 1
ATOM 871 N N . MET A 1 114 ? -9.721 5.646 18.451 1.00 93.81 114 MET A N 1
ATOM 872 C CA . MET A 1 114 ? -10.608 4.782 19.239 1.00 93.81 114 MET A CA 1
ATOM 873 C C . MET A 1 114 ? -10.214 4.737 20.719 1.00 93.81 114 MET A C 1
ATOM 875 O O . MET A 1 114 ? -11.079 4.650 21.591 1.00 93.81 114 MET A O 1
ATOM 879 N N . THR A 1 115 ? -8.915 4.769 21.020 1.00 94.06 115 THR A N 1
ATOM 880 C CA . THR A 1 115 ? -8.420 4.787 22.402 1.00 94.06 115 THR A CA 1
ATOM 881 C C . THR A 1 115 ? -8.727 6.121 23.074 1.00 94.06 115 THR A C 1
ATOM 883 O O . THR A 1 115 ? -9.222 6.126 24.199 1.00 94.06 115 THR A O 1
ATOM 886 N N . ALA A 1 116 ? -8.508 7.232 22.373 1.00 92.62 116 ALA A N 1
ATOM 887 C CA . ALA A 1 116 ? -8.832 8.567 22.849 1.00 92.62 116 ALA A CA 1
ATOM 888 C C . ALA A 1 116 ? -10.337 8.707 23.118 1.00 92.62 116 ALA A C 1
ATOM 890 O O . ALA A 1 116 ? -10.705 9.083 24.226 1.00 92.62 116 ALA A O 1
ATOM 891 N N . SER A 1 117 ? -11.206 8.292 22.187 1.00 93.06 117 SER A N 1
ATOM 892 C CA . SER A 1 117 ? -12.661 8.291 22.399 1.00 93.06 117 SER A CA 1
ATOM 893 C C . SER A 1 117 ? -13.063 7.471 23.624 1.00 93.06 117 SER A C 1
ATOM 895 O O . SER A 1 117 ? -13.843 7.939 24.445 1.00 93.06 117 SER A O 1
ATOM 897 N N . ARG A 1 118 ? -12.476 6.280 23.820 1.00 93.75 118 ARG A N 1
ATOM 898 C CA . ARG A 1 118 ? -12.738 5.464 25.019 1.00 93.75 118 ARG A CA 1
ATOM 899 C C . ARG A 1 118 ? -12.313 6.161 26.309 1.00 93.75 118 ARG A C 1
ATOM 901 O O . ARG A 1 118 ? -12.998 6.022 27.317 1.00 93.75 118 ARG A O 1
ATOM 908 N N . MET A 1 119 ? -11.185 6.870 26.302 1.00 91.06 119 MET A N 1
ATOM 909 C CA . MET A 1 119 ? -10.730 7.641 27.461 1.00 91.06 119 MET A CA 1
ATOM 910 C C . MET A 1 119 ? -11.663 8.819 27.740 1.00 91.06 119 MET A C 1
ATOM 912 O O . MET A 1 119 ? -12.028 9.037 28.892 1.00 91.06 119 MET A O 1
ATOM 916 N N . THR A 1 120 ? -12.107 9.530 26.702 1.00 87.50 120 THR A N 1
ATOM 917 C CA . THR A 1 120 ? -13.088 10.613 26.831 1.00 87.50 120 THR A CA 1
ATOM 918 C C . THR A 1 120 ? -14.407 10.101 27.405 1.00 87.50 120 THR A C 1
ATOM 920 O O . THR A 1 120 ? -14.871 10.652 28.398 1.00 87.50 120 THR A O 1
ATOM 923 N N . ASP A 1 121 ? -14.946 8.991 26.892 1.00 88.75 121 ASP A N 1
ATOM 924 C CA . ASP A 1 121 ? -16.159 8.356 27.428 1.00 88.75 121 ASP A CA 1
ATOM 925 C C . ASP A 1 121 ? -15.989 7.950 28.902 1.00 88.75 121 ASP A C 1
ATOM 927 O O . ASP A 1 121 ? -16.906 8.085 29.715 1.00 88.75 121 ASP A O 1
ATOM 931 N N . GLN A 1 122 ? -14.809 7.438 29.274 1.00 82.44 122 GLN A N 1
ATOM 932 C CA . GLN A 1 122 ? -14.492 7.096 30.664 1.00 82.44 122 GLN A CA 1
ATOM 933 C C . GLN A 1 122 ? -14.444 8.338 31.561 1.00 82.44 122 GLN A C 1
ATOM 935 O O . GLN A 1 122 ? -14.977 8.307 32.673 1.00 82.44 122 GLN A O 1
ATOM 940 N N . MET A 1 123 ? -13.844 9.434 31.094 1.00 81.75 123 MET A N 1
ATOM 941 C CA . MET A 1 123 ? -13.792 10.700 31.827 1.00 81.75 123 MET A CA 1
ATOM 942 C C . MET A 1 123 ? -15.180 11.324 31.967 1.00 81.75 123 MET A C 1
ATOM 944 O O . MET A 1 123 ? -15.566 11.708 33.068 1.00 81.75 123 MET A O 1
ATOM 948 N N . GLU A 1 124 ? -15.973 11.355 30.898 1.00 77.75 124 GLU A N 1
ATOM 949 C CA . GLU A 1 124 ? -17.343 11.869 30.923 1.00 77.75 124 GLU A CA 1
ATOM 950 C C . GLU A 1 124 ? -18.220 11.054 31.881 1.00 77.75 124 GLU A C 1
ATOM 952 O O . GLU A 1 124 ? -18.971 11.608 32.683 1.00 77.75 124 GLU A O 1
ATOM 957 N N . ARG A 1 125 ? -18.042 9.729 31.917 1.00 77.19 125 ARG A N 1
ATOM 958 C CA . ARG A 1 125 ? -18.697 8.856 32.901 1.00 77.19 125 ARG A CA 1
ATOM 959 C C . ARG A 1 125 ? -18.239 9.086 34.343 1.00 77.19 125 ARG A C 1
ATOM 961 O O . ARG A 1 125 ? -18.995 8.781 35.260 1.00 77.19 125 ARG A O 1
ATOM 968 N N . SER A 1 126 ? -17.038 9.623 34.542 1.00 69.56 126 SER A N 1
ATOM 969 C CA . SER A 1 126 ? -16.497 9.979 35.862 1.00 69.56 126 SER A CA 1
ATOM 970 C C . SER A 1 126 ? -17.000 11.341 36.359 1.00 69.56 126 SER A C 1
ATOM 972 O O . SER A 1 126 ? -17.027 11.575 37.564 1.00 69.56 126 SER A O 1
ATOM 974 N N . VAL A 1 127 ? -17.398 12.231 35.440 1.00 70.88 127 VAL A N 1
ATOM 975 C CA . VAL A 1 127 ? -17.913 13.585 35.727 1.00 70.88 127 VAL A CA 1
ATOM 976 C C . VAL A 1 127 ? -19.446 13.637 35.721 1.00 70.88 127 VAL A C 1
ATOM 978 O O . VAL A 1 127 ? -20.022 14.612 36.207 1.00 70.88 127 VAL A O 1
ATOM 981 N N . GLN A 1 128 ? -20.129 12.586 35.245 1.00 60.53 128 GLN A N 1
ATOM 982 C CA . GLN A 1 128 ? -21.567 12.432 35.478 1.00 60.53 128 GLN A CA 1
ATOM 983 C C . GLN A 1 128 ? -21.849 12.651 36.971 1.00 60.53 128 GLN A C 1
ATOM 985 O O . GLN A 1 128 ? -21.191 12.018 37.803 1.00 60.53 128 GLN A O 1
ATOM 990 N N . PRO A 1 129 ? -22.782 13.561 37.325 1.00 65.19 129 PRO A N 1
ATOM 991 C CA . PRO A 1 129 ? -23.085 13.832 38.716 1.00 65.19 129 PRO A CA 1
ATOM 992 C C . PRO A 1 129 ? -23.428 12.497 39.353 1.00 65.19 129 PRO A C 1
ATOM 994 O O . PRO A 1 129 ? -24.299 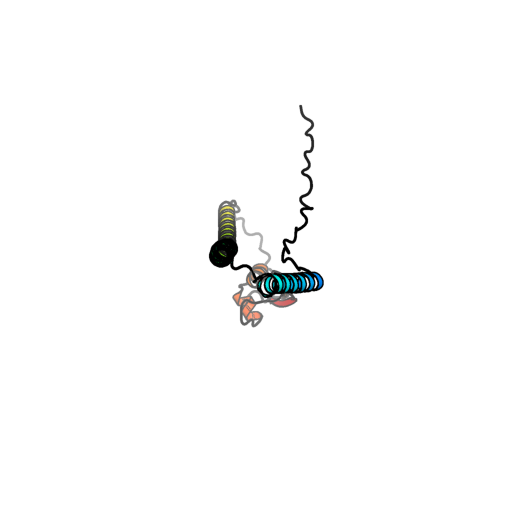11.781 38.853 1.00 65.19 129 PRO A O 1
ATOM 997 N N . VAL A 1 130 ? -22.699 12.150 40.419 1.00 59.25 130 VAL A N 1
ATOM 998 C CA . VAL A 1 130 ? -23.033 11.005 41.261 1.00 59.25 130 VAL A CA 1
ATOM 999 C C . VAL A 1 130 ? -24.537 11.125 41.494 1.00 59.25 130 VAL A C 1
ATOM 1001 O O . VAL A 1 130 ? -24.946 12.158 42.041 1.00 59.25 130 VAL A O 1
ATOM 1004 N N . PRO A 1 131 ? -25.372 10.172 41.019 1.00 66.88 131 PRO A N 1
ATOM 1005 C CA . PRO A 1 131 ? -26.793 10.218 41.320 1.00 66.88 131 PRO A CA 1
ATOM 1006 C C . PRO A 1 131 ? -26.870 10.434 42.826 1.00 66.88 131 PRO A C 1
ATOM 1008 O O . PRO A 1 131 ? -26.109 9.761 43.534 1.00 66.88 131 PRO A O 1
ATOM 1011 N N . PRO A 1 132 ? -27.637 11.438 43.300 1.00 63.50 132 PRO A N 1
ATOM 1012 C CA . PRO A 1 132 ? -27.577 11.872 44.686 1.00 63.50 132 PRO A CA 1
ATOM 1013 C C . PRO A 1 132 ? -27.572 10.619 45.540 1.00 63.50 132 PRO A C 1
ATOM 1015 O O . PRO A 1 132 ? -28.445 9.768 45.341 1.00 63.50 132 PRO A O 1
ATOM 1018 N N . LYS A 1 133 ? -26.522 10.468 46.375 1.00 52.75 133 LYS A N 1
ATOM 1019 C CA . LYS A 1 133 ? -26.383 9.369 47.346 1.00 52.75 133 LYS A CA 1
ATOM 1020 C C . LYS A 1 133 ? -27.795 9.013 47.773 1.00 52.75 133 LYS A C 1
ATOM 1022 O O . LYS A 1 133 ? -28.464 9.963 48.193 1.00 52.75 133 LYS A O 1
ATOM 1027 N N . PRO A 1 134 ? -28.261 7.755 47.638 1.00 52.59 134 PRO A N 1
ATOM 1028 C CA . PRO A 1 134 ? -29.555 7.383 48.167 1.00 52.59 134 PRO A CA 1
ATOM 1029 C C . PRO A 1 134 ? -29.600 7.931 49.586 1.00 52.59 134 PRO A C 1
ATOM 1031 O O . PRO A 1 134 ? -28.877 7.465 50.469 1.00 52.59 134 PRO A O 1
ATOM 1034 N N . GLN A 1 135 ? -30.358 9.014 49.778 1.00 47.41 135 GLN A N 1
ATOM 1035 C CA . GLN A 1 135 ? -30.760 9.398 51.107 1.00 47.41 135 GLN A CA 1
ATOM 1036 C C . GLN A 1 135 ? -31.399 8.124 51.633 1.00 47.41 135 GLN A C 1
ATOM 1038 O O . GLN A 1 135 ? -32.096 7.436 50.878 1.00 47.41 135 GLN A O 1
ATOM 1043 N N . VAL A 1 136 ? -31.101 7.771 52.877 1.00 50.53 136 VAL A N 1
ATOM 1044 C CA . VAL A 1 136 ? -31.795 6.697 53.579 1.00 50.53 136 VAL A CA 1
ATOM 1045 C C . VAL A 1 136 ? -33.244 7.164 53.760 1.00 50.53 136 VAL A C 1
ATOM 1047 O O . VAL A 1 136 ? -33.672 7.558 54.834 1.00 50.53 136 VAL A O 1
ATOM 1050 N N . GLN A 1 137 ? -33.988 7.219 52.660 1.00 51.09 137 GLN A N 1
ATOM 1051 C CA . GLN A 1 137 ? -35.419 7.101 52.653 1.00 51.09 137 GLN A CA 1
ATOM 1052 C C . GLN A 1 137 ? -35.655 5.658 53.086 1.00 51.09 137 GLN A C 1
ATOM 1054 O O . GLN A 1 137 ? -35.013 4.755 52.533 1.00 51.09 137 GLN A O 1
ATOM 1059 N N . PRO A 1 138 ? -36.514 5.419 54.088 1.00 53.28 138 PRO A N 1
ATOM 1060 C CA . PRO A 1 138 ? -37.012 4.083 54.349 1.00 53.28 138 PRO A CA 1
ATOM 1061 C C . PRO A 1 138 ? -37.424 3.500 53.003 1.00 53.28 138 PRO A C 1
ATOM 1063 O O . PRO A 1 138 ? -38.225 4.110 52.292 1.00 53.28 138 PRO A O 1
ATOM 1066 N N . ALA A 1 139 ? -36.780 2.402 52.611 1.00 50.69 139 ALA A N 1
ATOM 1067 C CA . ALA A 1 139 ? -37.028 1.767 51.334 1.00 50.69 139 ALA A CA 1
ATOM 1068 C C . ALA A 1 139 ? -38.549 1.617 51.163 1.00 50.69 139 ALA A C 1
ATOM 1070 O O . ALA A 1 139 ? -39.184 0.981 52.012 1.00 50.69 139 ALA A O 1
ATOM 1071 N N . PRO A 1 140 ? -39.160 2.166 50.095 1.00 59.22 140 PRO A N 1
ATOM 1072 C CA . PRO A 1 140 ? -40.432 1.629 49.652 1.00 59.22 140 PRO A CA 1
ATOM 1073 C C . PRO A 1 140 ? -40.159 0.141 49.429 1.00 59.22 140 PRO A C 1
ATOM 1075 O O . PRO A 1 140 ? -39.125 -0.164 48.825 1.00 59.22 140 PRO A O 1
ATOM 1078 N N . PRO A 1 141 ? -40.991 -0.776 49.946 1.00 50.09 141 PRO A N 1
ATOM 1079 C CA . PRO A 1 141 ? -40.727 -2.205 49.859 1.00 50.09 141 PRO A CA 1
ATOM 1080 C C . PRO A 1 141 ? -40.403 -2.539 48.405 1.00 50.09 141 PRO A C 1
ATOM 1082 O O . PRO A 1 141 ? -41.264 -2.437 47.526 1.00 50.09 141 PRO A O 1
ATOM 1085 N N . GLN A 1 142 ? -39.124 -2.828 48.139 1.00 46.88 142 GLN A N 1
ATOM 1086 C CA . GLN A 1 142 ? -38.689 -3.238 46.819 1.00 46.88 142 GLN A CA 1
ATOM 1087 C C . GLN A 1 142 ? -39.484 -4.494 46.532 1.00 46.88 142 GLN A C 1
ATOM 1089 O O . GLN A 1 142 ? -39.399 -5.480 47.264 1.00 46.88 142 GLN A O 1
ATOM 1094 N N . LYS A 1 143 ? -40.304 -4.429 45.487 1.00 48.34 143 LYS A N 1
ATOM 1095 C CA . LYS A 1 143 ? -40.900 -5.621 44.917 1.00 48.34 143 LYS A CA 1
ATOM 1096 C C . LYS A 1 143 ? -39.727 -6.459 44.435 1.00 48.34 143 LYS A C 1
ATOM 1098 O O . LYS A 1 143 ? -39.149 -6.184 43.386 1.00 48.34 143 LYS A O 1
ATOM 1103 N N . THR A 1 144 ? -39.357 -7.442 45.243 1.00 46.00 144 THR A N 1
ATOM 1104 C CA . THR A 1 144 ? -38.760 -8.680 44.773 1.00 46.00 144 THR A CA 1
ATOM 1105 C C . THR A 1 144 ? -39.416 -9.026 43.438 1.00 46.00 144 THR A C 1
ATOM 1107 O O . THR A 1 144 ? -40.647 -9.121 43.378 1.00 46.00 144 THR A O 1
ATOM 1110 N N . PRO A 1 145 ? -38.665 -9.223 42.344 1.00 52.78 145 PRO A N 1
ATOM 1111 C CA . PRO A 1 145 ? -39.182 -10.039 41.272 1.00 52.78 145 PRO A CA 1
ATOM 1112 C C . PRO A 1 145 ? -39.215 -11.474 41.806 1.00 52.78 145 PRO A C 1
ATOM 1114 O O . PRO A 1 145 ? -38.338 -12.290 41.547 1.00 52.78 145 PRO A O 1
ATOM 1117 N N . THR A 1 146 ? -40.257 -11.774 42.579 1.00 46.22 146 THR A N 1
ATOM 1118 C CA . THR A 1 146 ? -40.823 -13.111 42.629 1.00 46.22 146 THR A CA 1
ATOM 1119 C C . THR A 1 146 ? -41.306 -13.410 41.217 1.00 46.22 146 THR A C 1
ATOM 1121 O O . THR A 1 146 ? -42.401 -13.027 40.821 1.00 46.22 146 THR A O 1
ATOM 1124 N N . SER A 1 147 ? -40.434 -14.028 40.434 1.00 47.16 147 SER A N 1
ATOM 1125 C CA . SER A 1 147 ? -40.796 -15.132 39.558 1.00 47.16 147 SER A CA 1
ATOM 1126 C C . SER A 1 147 ? -39.500 -15.813 39.134 1.00 47.16 147 SER A C 1
ATOM 1128 O O . SER A 1 147 ? -38.765 -15.316 38.280 1.00 47.16 147 SER A O 1
ATOM 1130 N N . LEU A 1 148 ? -39.227 -16.945 39.780 1.00 52.34 148 LEU A N 1
ATOM 1131 C CA . LEU A 1 148 ? -38.236 -17.957 39.415 1.00 52.34 148 LEU A CA 1
ATOM 1132 C C . LEU A 1 148 ? -38.663 -18.653 38.113 1.00 52.34 148 LEU A C 1
ATOM 1134 O O . LEU A 1 148 ? -38.810 -19.872 38.051 1.00 52.34 148 LEU A O 1
ATOM 1138 N N . GLU A 1 149 ? -38.952 -17.879 37.074 1.00 59.97 149 GLU A N 1
ATOM 1139 C CA . GLU A 1 149 ? -39.336 -18.429 35.788 1.00 59.97 149 GLU A CA 1
ATOM 1140 C C . GLU A 1 149 ? -38.116 -18.501 34.892 1.00 59.97 149 GLU A C 1
ATOM 1142 O O . GLU A 1 149 ? -37.531 -17.490 34.496 1.00 59.97 149 GLU A O 1
ATOM 1147 N N . ARG A 1 150 ? -37.775 -19.738 34.539 1.00 71.31 150 ARG A N 1
ATOM 1148 C CA . ARG A 1 150 ? -36.890 -20.053 33.428 1.00 71.31 150 ARG A CA 1
ATOM 1149 C C . ARG A 1 150 ? -37.367 -19.291 32.192 1.00 71.31 150 ARG A C 1
ATOM 1151 O O . ARG A 1 150 ? -38.432 -19.580 31.648 1.00 71.31 150 ARG A O 1
ATOM 1158 N N . ARG A 1 151 ? -36.566 -18.334 31.726 1.00 83.06 151 ARG A N 1
ATOM 1159 C CA . ARG A 1 151 ? -36.833 -17.573 30.495 1.00 83.06 151 ARG A CA 1
ATOM 1160 C C . ARG A 1 151 ? -35.881 -18.003 29.394 1.00 83.06 151 ARG A C 1
ATOM 1162 O O . ARG A 1 151 ? -34.769 -18.435 29.666 1.00 83.06 151 ARG A O 1
ATOM 1169 N N . VAL A 1 152 ? -36.312 -17.870 28.144 1.00 89.19 152 VAL A N 1
ATOM 1170 C CA . VAL A 1 152 ? -35.458 -18.100 26.974 1.00 89.19 152 VAL A CA 1
ATOM 1171 C C . VAL A 1 152 ? -35.243 -16.772 26.257 1.00 89.19 152 VAL A C 1
ATOM 1173 O O . VAL A 1 152 ? -36.207 -16.102 25.891 1.00 89.19 152 VAL A O 1
ATOM 1176 N N . HIS A 1 153 ? -33.983 -16.389 26.062 1.00 91.62 153 HIS A N 1
ATOM 1177 C CA . HIS A 1 153 ? -33.577 -15.209 25.302 1.00 91.62 153 HIS A CA 1
ATOM 1178 C C . HIS A 1 153 ? -32.990 -15.638 23.957 1.00 91.62 153 HIS A C 1
ATOM 1180 O O . HIS A 1 153 ? -32.053 -16.431 23.910 1.00 91.62 153 HIS A O 1
ATOM 1186 N N . GLU A 1 154 ? -33.533 -15.113 22.862 1.00 92.75 154 GLU A N 1
ATOM 1187 C CA . GLU A 1 154 ? -32.961 -15.293 21.528 1.00 92.75 154 GLU A CA 1
ATOM 1188 C C . GLU A 1 154 ? -31.924 -14.201 21.258 1.00 92.75 154 GLU A C 1
ATOM 1190 O O . GLU A 1 154 ? -32.235 -13.008 21.296 1.00 92.75 154 GLU A O 1
ATOM 1195 N N . VAL A 1 155 ? -30.690 -14.623 20.993 1.00 92.44 155 VAL A N 1
ATOM 1196 C CA . VAL A 1 155 ? -29.546 -13.743 20.759 1.00 92.44 155 VAL A CA 1
ATOM 1197 C C . VAL A 1 155 ? -29.776 -12.929 19.491 1.00 92.44 155 VAL A C 1
ATOM 1199 O O . VAL A 1 155 ? -29.988 -13.468 18.407 1.00 92.44 155 VAL A O 1
ATOM 1202 N N . ARG A 1 156 ? -29.691 -11.610 19.605 1.00 90.69 156 ARG A N 1
ATOM 1203 C CA . ARG A 1 156 ? -29.807 -10.682 18.480 1.00 90.69 156 ARG A CA 1
ATOM 1204 C C . ARG A 1 156 ? -28.435 -10.342 17.911 1.00 90.69 156 ARG A C 1
ATOM 1206 O O . ARG A 1 156 ? -27.396 -10.510 18.549 1.00 90.69 156 ARG A O 1
ATOM 1213 N N . ARG A 1 157 ? -28.425 -9.836 16.676 1.00 89.25 157 ARG A N 1
ATOM 1214 C CA . ARG A 1 157 ? -27.196 -9.407 15.997 1.00 89.25 157 ARG A CA 1
ATOM 1215 C C . ARG A 1 157 ? -26.498 -8.319 16.828 1.00 89.25 157 ARG A C 1
ATOM 1217 O O . ARG A 1 157 ? -27.105 -7.295 17.117 1.00 89.25 157 ARG A O 1
ATOM 1224 N N . GLY A 1 158 ? -25.241 -8.558 17.203 1.00 86.75 158 GLY A N 1
ATOM 1225 C CA . GLY A 1 158 ? -24.438 -7.633 18.012 1.00 86.75 158 GLY A CA 1
ATOM 1226 C C . GLY A 1 158 ? -24.525 -7.835 19.531 1.00 86.75 158 GLY A C 1
ATOM 1227 O O . GLY A 1 158 ? -23.783 -7.181 20.258 1.00 86.75 158 GLY A O 1
ATOM 1228 N N . GLU A 1 159 ? -25.369 -8.744 20.030 1.00 90.69 159 GLU A N 1
ATOM 1229 C CA . GLU A 1 159 ? -25.353 -9.103 21.450 1.00 90.69 159 GLU A CA 1
ATOM 1230 C C . GLU A 1 159 ? -24.155 -10.004 21.787 1.00 90.69 159 GLU A C 1
ATOM 1232 O O . GLU A 1 159 ? -23.730 -10.857 21.009 1.00 90.69 159 GLU A O 1
ATOM 1237 N N . THR A 1 160 ? -23.622 -9.818 22.992 1.00 92.88 160 THR A N 1
ATOM 1238 C CA . THR A 1 160 ? -22.577 -10.658 23.592 1.00 92.88 160 THR A CA 1
ATOM 1239 C C . THR A 1 160 ? -23.090 -11.307 24.874 1.00 92.88 160 THR A C 1
ATOM 1241 O O . THR A 1 160 ? -23.999 -10.779 25.522 1.00 92.88 160 THR A O 1
ATOM 1244 N N . LEU A 1 161 ? -22.465 -12.411 25.297 1.00 90.38 161 LEU A N 1
ATOM 1245 C CA . LEU A 1 161 ? -22.814 -13.106 26.542 1.00 90.38 161 LEU A CA 1
ATOM 1246 C C . LEU A 1 161 ? -22.820 -12.152 27.751 1.00 90.38 161 LEU A C 1
ATOM 1248 O O . LEU A 1 161 ? -23.717 -12.208 28.585 1.00 90.38 161 LEU A O 1
ATOM 1252 N N . PHE A 1 162 ? -21.869 -11.214 27.787 1.00 92.25 162 PHE A N 1
ATOM 1253 C CA . PHE A 1 162 ? -21.781 -10.184 28.821 1.00 92.25 162 PHE A CA 1
ATOM 1254 C C . PHE A 1 162 ? -22.978 -9.224 28.801 1.00 92.25 162 PHE A C 1
ATOM 1256 O O . PHE A 1 162 ? -23.571 -8.950 29.843 1.00 92.25 162 PHE A O 1
ATOM 1263 N N . SER A 1 163 ? -23.360 -8.723 27.620 1.00 91.31 163 SER A N 1
ATOM 1264 C CA . SER A 1 163 ? -24.501 -7.806 27.491 1.00 91.31 163 SER A CA 1
ATOM 1265 C C . SER A 1 163 ? -25.830 -8.458 27.891 1.00 91.31 163 SER A C 1
ATOM 1267 O O . SER A 1 163 ? -26.669 -7.804 28.509 1.00 91.31 163 SER A O 1
ATOM 1269 N N . ILE A 1 164 ? -25.987 -9.755 27.611 1.00 88.88 164 ILE A N 1
ATOM 1270 C CA . ILE A 1 164 ? -27.180 -10.534 27.959 1.00 88.88 164 ILE A CA 1
ATOM 1271 C C . ILE A 1 164 ? -27.198 -10.829 29.460 1.00 88.88 164 ILE A C 1
ATO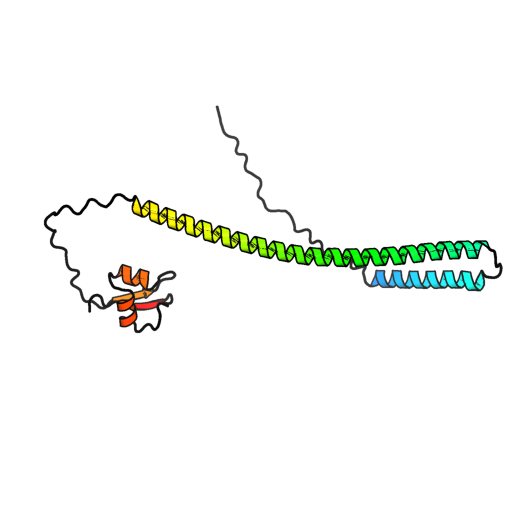M 1273 O O . ILE A 1 164 ? -28.194 -10.547 30.117 1.00 88.88 164 ILE A O 1
ATOM 1277 N N . ALA A 1 165 ? -26.093 -11.309 30.034 1.00 88.69 165 ALA A N 1
ATOM 1278 C CA . ALA A 1 165 ? -26.000 -11.572 31.470 1.00 88.69 165 ALA A CA 1
ATOM 1279 C C . ALA A 1 165 ? -26.314 -10.311 32.297 1.00 88.69 165 ALA A C 1
ATOM 1281 O O . ALA A 1 165 ? -27.160 -10.335 33.191 1.00 88.69 165 ALA A O 1
ATOM 1282 N N . LYS A 1 166 ? -25.751 -9.164 31.893 1.00 88.56 166 LYS A N 1
ATOM 1283 C CA . LYS A 1 166 ? -26.040 -7.861 32.504 1.00 88.56 166 LYS A CA 1
ATOM 1284 C C . LYS A 1 166 ? -27.517 -7.468 32.400 1.00 88.56 166 LYS A C 1
ATOM 1286 O O . LYS A 1 166 ? -28.065 -6.927 33.355 1.00 88.56 166 LYS A O 1
ATOM 1291 N N . LYS A 1 167 ? -28.164 -7.731 31.260 1.00 85.56 167 LYS A N 1
ATOM 1292 C CA . LYS A 1 167 ? -29.594 -7.450 31.044 1.00 85.56 167 LYS A CA 1
ATOM 1293 C C . LYS A 1 167 ? -30.491 -8.232 32.009 1.00 85.56 167 LYS A C 1
ATOM 1295 O O . LYS A 1 167 ? -31.533 -7.719 32.402 1.00 85.56 167 LYS A O 1
ATOM 1300 N N . TYR A 1 168 ? -30.086 -9.443 32.381 1.00 85.31 168 TYR A N 1
ATOM 1301 C CA . TYR A 1 168 ? -30.841 -10.322 33.277 1.00 85.31 168 TYR A CA 1
ATOM 1302 C C . TYR A 1 168 ? -30.349 -10.304 34.729 1.00 85.31 168 TYR A C 1
ATOM 1304 O O . TYR A 1 168 ? -30.887 -11.034 35.553 1.00 85.31 168 TYR A O 1
ATOM 1312 N N . GLY A 1 169 ? -29.372 -9.452 35.060 1.00 83.56 169 GLY A N 1
ATOM 1313 C CA . GLY A 1 169 ? -28.857 -9.322 36.423 1.00 83.56 169 GLY A CA 1
ATOM 1314 C C . GLY A 1 169 ? -28.099 -10.554 36.924 1.00 83.56 169 GLY A C 1
ATOM 1315 O O . GLY A 1 169 ? -28.056 -10.771 38.128 1.00 83.56 169 GLY A O 1
ATOM 1316 N N . MET A 1 170 ? -27.520 -11.348 36.020 1.00 85.94 170 MET A N 1
ATOM 1317 C CA . MET A 1 170 ? -26.745 -12.551 36.344 1.00 85.94 170 MET A CA 1
ATOM 1318 C C . MET A 1 170 ? -25.292 -12.420 35.874 1.00 85.94 170 MET A C 1
ATOM 1320 O O . MET A 1 170 ? -24.966 -11.534 35.073 1.00 85.94 170 MET A O 1
ATOM 1324 N N . SER A 1 171 ? -24.404 -13.296 36.347 1.00 88.75 171 SER A N 1
ATOM 1325 C CA . SER A 1 171 ? -23.017 -13.297 35.873 1.00 88.75 171 SER A CA 1
ATOM 1326 C C . SER A 1 171 ? -22.887 -13.967 34.489 1.00 88.75 171 SER A C 1
ATOM 1328 O O . SER A 1 171 ? -23.658 -14.869 34.146 1.00 88.75 171 SER A O 1
ATOM 1330 N N . PRO A 1 172 ? -21.915 -13.560 33.644 1.00 89.50 172 PRO A N 1
ATOM 1331 C CA . PRO A 1 172 ? -21.645 -14.254 32.383 1.00 89.50 172 PRO A CA 1
ATOM 1332 C C . PRO A 1 172 ? -21.281 -15.728 32.590 1.00 89.50 172 PRO A C 1
ATOM 1334 O O . PRO A 1 172 ? -21.539 -16.548 31.714 1.00 89.50 172 PRO A O 1
ATOM 1337 N N . GLU A 1 173 ? -20.688 -16.058 33.739 1.00 88.88 173 GLU A N 1
ATOM 1338 C CA . GLU A 1 173 ? -20.320 -17.420 34.119 1.00 88.88 173 GLU A CA 1
ATOM 1339 C C . GLU A 1 173 ? -21.550 -18.271 34.442 1.00 88.88 173 GLU A C 1
ATOM 1341 O O . GLU A 1 173 ? -21.654 -19.376 33.912 1.00 88.88 173 GLU A O 1
ATOM 1346 N N . GLU A 1 174 ? -22.509 -17.749 35.215 1.00 88.00 174 GLU A N 1
ATOM 1347 C CA . GLU A 1 174 ? -23.808 -18.399 35.458 1.00 88.00 174 GLU A CA 1
ATOM 1348 C C . GLU A 1 174 ? -24.532 -18.678 34.138 1.00 88.00 174 GLU A C 1
ATOM 1350 O O . GLU A 1 174 ? -24.863 -19.825 33.840 1.00 88.00 174 GLU A O 1
ATOM 1355 N N . LEU A 1 175 ? -24.663 -17.659 33.279 1.00 91.06 175 LEU A N 1
ATOM 1356 C CA . LEU A 1 175 ? -25.336 -17.795 31.987 1.00 91.06 175 LEU A CA 1
ATOM 1357 C C . LEU A 1 175 ? -24.647 -18.829 31.079 1.00 91.06 175 LEU A C 1
ATOM 1359 O O . LEU A 1 175 ? -25.307 -19.577 30.352 1.00 91.06 175 LEU A O 1
ATOM 1363 N N . ARG A 1 176 ? -23.310 -18.883 31.114 1.00 91.75 176 ARG A N 1
ATOM 1364 C CA . ARG A 1 176 ? -22.509 -19.866 30.374 1.00 91.75 176 ARG A CA 1
ATOM 1365 C C . ARG A 1 176 ? -22.764 -21.285 30.875 1.00 91.75 176 ARG A C 1
ATOM 1367 O O . ARG A 1 176 ? -22.932 -22.194 30.060 1.00 91.75 176 ARG A O 1
ATOM 1374 N N . ASN A 1 177 ? -22.775 -21.459 32.194 1.00 89.81 177 ASN A N 1
ATOM 1375 C CA . ASN A 1 177 ? -22.929 -22.752 32.849 1.00 89.81 177 ASN A CA 1
ATOM 1376 C C . ASN A 1 177 ? -24.339 -23.316 32.626 1.00 89.81 177 ASN A C 1
ATOM 1378 O O . ASN A 1 177 ? -24.470 -24.483 32.253 1.00 89.81 177 ASN A O 1
ATOM 1382 N N . ASP A 1 178 ? -25.373 -22.478 32.735 1.00 88.44 178 ASP A N 1
ATOM 1383 C CA . ASP A 1 178 ? -26.768 -22.869 32.495 1.00 88.44 178 ASP A CA 1
ATOM 1384 C C . ASP A 1 178 ? -27.010 -23.334 31.050 1.00 88.44 178 ASP A C 1
ATOM 1386 O O . ASP A 1 178 ? -27.817 -24.229 30.799 1.00 88.44 178 ASP A O 1
ATOM 1390 N N . ASN A 1 179 ? -26.260 -22.777 30.095 1.00 92.06 179 ASN A N 1
ATOM 1391 C CA . ASN A 1 179 ? -26.370 -23.086 28.666 1.00 92.06 179 ASN A CA 1
ATOM 1392 C C . ASN A 1 179 ? -25.299 -24.053 28.143 1.00 92.06 179 ASN A C 1
ATOM 1394 O O . ASN A 1 179 ? -25.224 -24.281 26.935 1.00 92.06 179 ASN A O 1
ATOM 1398 N N . LYS A 1 180 ? -24.467 -24.621 29.030 1.00 90.56 180 LYS A N 1
ATOM 1399 C CA . LYS A 1 180 ? -23.371 -25.555 28.695 1.00 90.56 180 LYS A CA 1
ATOM 1400 C C . LYS A 1 180 ? -22.451 -25.043 27.578 1.00 90.56 180 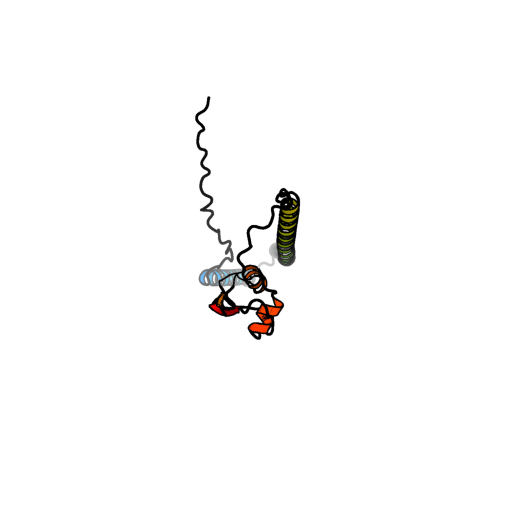LYS A C 1
ATOM 1402 O O . LYS A 1 180 ? -21.981 -25.809 26.736 1.00 90.56 180 LYS A O 1
ATOM 1407 N N . LEU A 1 181 ? -22.193 -23.737 27.554 1.00 90.06 181 LEU A N 1
ATOM 1408 C CA . LEU A 1 181 ? -21.367 -23.121 26.519 1.00 90.06 181 LEU A CA 1
ATOM 1409 C C . LEU A 1 181 ? -19.882 -23.364 26.818 1.00 90.06 181 LEU A C 1
ATOM 1411 O O . LEU A 1 181 ? -19.390 -23.037 27.896 1.00 90.06 181 LEU A O 1
ATOM 1415 N N . SER A 1 182 ? -19.131 -23.888 25.847 1.00 80.88 182 SER A N 1
ATOM 1416 C CA . SER A 1 182 ? -17.693 -24.157 26.023 1.00 80.88 182 SER A CA 1
ATOM 1417 C C . SER A 1 182 ? -16.837 -22.883 26.061 1.00 80.88 182 SER A C 1
ATOM 1419 O O . SER A 1 182 ? -15.719 -22.899 26.570 1.00 80.88 182 SER A O 1
ATOM 1421 N N . LYS A 1 183 ? -17.331 -21.779 25.485 1.00 82.62 183 LYS A N 1
ATOM 1422 C CA . LYS A 1 183 ? -16.657 -20.473 25.387 1.00 82.62 183 LYS A CA 1
ATOM 1423 C C . LYS A 1 183 ? -17.698 -19.352 25.436 1.00 82.62 183 LYS A C 1
ATOM 1425 O O . LYS A 1 183 ? -18.891 -19.604 25.317 1.00 82.62 183 LYS A O 1
ATOM 1430 N N . ASN A 1 184 ? -17.243 -18.104 25.507 1.00 85.06 184 ASN A N 1
ATOM 1431 C CA . ASN A 1 184 ? -18.110 -16.915 25.498 1.00 85.06 184 ASN A CA 1
ATOM 1432 C C . ASN A 1 184 ? -18.689 -16.577 24.107 1.00 85.06 184 ASN A C 1
ATOM 1434 O O . ASN A 1 184 ? -19.159 -15.462 23.885 1.00 85.06 184 ASN A O 1
ATOM 1438 N N . PHE A 1 185 ? -18.605 -17.510 23.156 1.00 85.06 185 PHE A N 1
ATOM 1439 C CA . PHE A 1 185 ? -19.061 -17.314 21.789 1.00 85.06 185 PHE A CA 1
ATOM 1440 C C . PHE A 1 185 ? -20.527 -17.732 21.661 1.00 85.06 185 PHE A C 1
ATOM 1442 O O . PHE A 1 185 ? -20.874 -18.874 21.960 1.00 85.06 185 PHE A O 1
ATOM 1449 N N . ILE A 1 186 ? -21.359 -16.798 21.208 1.00 88.56 186 ILE A N 1
ATOM 1450 C CA . ILE A 1 186 ? -22.784 -16.992 20.935 1.00 88.56 186 ILE A CA 1
ATOM 1451 C C . ILE A 1 186 ? -23.113 -16.428 19.553 1.00 88.56 186 ILE A C 1
ATOM 1453 O O . ILE A 1 186 ? -22.480 -15.471 19.104 1.00 88.56 186 ILE A O 1
ATOM 1457 N N . GLN A 1 187 ? -24.085 -17.026 18.871 1.00 89.69 187 GLN A N 1
ATOM 1458 C CA . GLN A 1 187 ? -24.484 -16.630 17.520 1.00 89.69 187 GLN A CA 1
ATOM 1459 C C . GLN A 1 187 ? -25.869 -15.972 17.512 1.00 89.69 187 GLN A C 1
ATOM 1461 O O . GLN A 1 187 ? -26.728 -16.359 18.303 1.00 89.69 187 GLN A O 1
ATOM 1466 N N . PRO A 1 188 ? -26.135 -15.015 16.605 1.00 90.69 188 PRO A N 1
ATOM 1467 C CA . PRO A 1 188 ? -27.487 -14.499 16.401 1.00 90.69 188 PRO A CA 1
ATOM 1468 C C . PRO A 1 188 ? -28.477 -15.629 16.070 1.00 90.69 188 PRO A C 1
ATOM 1470 O O . PRO A 1 188 ? -28.163 -16.508 15.272 1.00 90.69 188 PRO A O 1
ATOM 1473 N N . GLY A 1 189 ? -29.659 -15.607 16.685 1.00 88.19 189 GLY A N 1
ATOM 1474 C CA . GLY A 1 189 ? -30.680 -16.658 16.612 1.00 88.19 189 GLY A CA 1
ATOM 1475 C C . GLY A 1 189 ? -30.505 -17.785 17.639 1.00 88.19 189 GLY A C 1
ATOM 1476 O O . GLY A 1 189 ? -31.390 -18.626 17.794 1.00 88.19 189 GLY A O 1
ATOM 1477 N N . GLN A 1 190 ? -29.389 -17.818 18.376 1.00 92.50 190 GLN A N 1
ATOM 1478 C CA . GLN A 1 190 ? -29.175 -18.802 19.434 1.00 92.50 190 GLN A CA 1
ATOM 1479 C C . GLN A 1 190 ? -30.120 -18.544 20.611 1.00 92.50 190 GLN A C 1
ATOM 1481 O O . GLN A 1 190 ? -30.276 -17.412 21.059 1.00 92.50 190 GLN A O 1
ATOM 1486 N N . LYS A 1 191 ? -30.734 -19.599 21.148 1.00 92.56 191 LYS A N 1
ATOM 1487 C CA . LYS A 1 191 ? -31.599 -19.517 22.330 1.00 92.56 191 LYS A CA 1
ATOM 1488 C C . LYS A 1 191 ? -30.785 -19.795 23.589 1.00 92.56 191 LYS A C 1
ATOM 1490 O O . LYS A 1 191 ? -30.155 -20.844 23.685 1.00 92.56 191 LYS A O 1
ATOM 1495 N N . LEU A 1 192 ? -30.814 -18.861 24.534 1.00 91.81 192 LEU A N 1
ATOM 1496 C CA . LEU A 1 192 ? -30.163 -18.969 25.834 1.00 91.81 192 LEU A CA 1
ATOM 1497 C C . LEU A 1 192 ? -31.211 -19.075 26.939 1.00 91.81 192 LEU A C 1
ATOM 1499 O O . LEU A 1 192 ? -32.124 -18.257 27.026 1.00 91.81 192 LEU A O 1
ATOM 1503 N N . VAL A 1 193 ? -31.066 -20.084 27.784 1.00 90.06 193 VAL A N 1
ATOM 1504 C CA . VAL A 1 193 ? -31.827 -20.285 29.010 1.00 90.06 193 VAL A CA 1
ATOM 1505 C C . VAL A 1 193 ? -31.301 -19.332 30.080 1.00 90.06 193 VAL A C 1
ATOM 1507 O O . VAL A 1 193 ? -30.100 -19.271 30.328 1.00 90.06 193 VAL A O 1
ATOM 1510 N N . ILE A 1 194 ? -32.206 -18.584 30.696 1.00 89.56 194 ILE A N 1
ATOM 1511 C CA . ILE A 1 194 ? -31.937 -17.629 31.765 1.00 89.56 194 ILE A CA 1
ATOM 1512 C C . ILE A 1 194 ? -32.535 -18.211 33.052 1.00 89.56 194 ILE A C 1
ATOM 1514 O O . ILE A 1 194 ? -33.762 -18.264 33.187 1.00 89.56 194 ILE A O 1
ATOM 1518 N N . GLU A 1 195 ? -31.678 -18.660 33.972 1.00 84.50 195 GLU A N 1
ATOM 1519 C CA . GLU A 1 195 ? -32.040 -19.140 35.316 1.00 84.50 195 GLU A CA 1
ATOM 1520 C C . GLU A 1 195 ? -31.391 -18.225 36.376 1.00 84.50 195 GLU A C 1
ATOM 1522 O O . GLU A 1 195 ? -30.305 -18.516 36.871 1.00 84.50 195 GLU A O 1
ATOM 1527 N N . PRO A 1 196 ? -32.008 -17.077 36.711 1.00 69.25 196 PRO A N 1
ATOM 1528 C CA . PRO A 1 196 ? -31.429 -16.152 37.678 1.00 69.25 196 PRO A CA 1
ATOM 1529 C C . PRO A 1 196 ? -31.489 -16.739 39.099 1.00 69.25 196 PRO A C 1
ATOM 1531 O O . PRO A 1 196 ? -32.570 -17.083 39.574 1.00 69.25 196 PRO A O 1
ATOM 1534 N N . GLY A 1 197 ? -30.343 -16.799 39.787 1.00 64.44 197 GLY A N 1
ATOM 1535 C CA . GLY A 1 197 ? -30.260 -17.087 41.226 1.00 64.44 197 GLY A CA 1
ATOM 1536 C C . GLY A 1 197 ? -30.378 -18.561 41.626 1.00 64.44 197 GLY A C 1
ATOM 1537 O O . GLY A 1 197 ? -31.284 -18.916 42.381 1.00 64.44 197 GLY A O 1
ATOM 1538 N N . LYS A 1 198 ? -29.452 -19.405 41.157 1.00 56.28 198 LYS A N 1
ATOM 1539 C CA . LYS A 1 198 ? -29.118 -20.648 41.876 1.00 56.28 198 LYS A CA 1
ATOM 1540 C C . LYS A 1 198 ? -28.394 -20.348 43.184 1.00 56.28 198 LYS A C 1
ATOM 1542 O O . LYS A 1 198 ? -27.662 -19.335 43.224 1.00 56.28 198 LYS A O 1
#

Secondary structure (DSSP, 8-state):
--------PPPS---------------HHHHHHHHHHHHHHHHHHHHHHHHHTT---HHHHHHHHHHHHHHHHHHHHHHHHHHHHHHHHHHHHHHHHHHHHHHHHHHHHHHHHHHHHHHHHHHHHHHS--------PPPP----------EEEEPPTT--HHHHHHHHTS-HHHHHHHTT-SSS---TT-EEEE----

Mean predicted aligned error: 21.99 Å